Protein AF-A0A355U3N1-F1 (afdb_monomer_lite)

Secondary structure (DSSP, 8-state):
----EE-TTPPP--EETTEE--S-EEEEE-SS--EEE-TTS-EEEEEE-S--EEEBTTT--EEE--GGGHHHHHTTS-BBTT-TTSGGG--EEEETTEEEEEEEEE-TT--EEEEEEE--SHHHHHHHHSS---TTS--S-EEEEEEEEE-TTSBEEP-TT-EEEEEE--SEEEEE-S-EEEETTS-TTSGGGEEETTTTEEEEETT--BSS-TT-TTTTHHHHTT--EEEE-STT-EE-GGG--TTT-BHHHH-SSEEEEE----TT-TTEEE---SS-S-GGG-SGGGHHHHHHHH-EEEEEESS----S-EEEEEEEEEEETTEEEEEEEEEEEEPP---

Structure (mmCIF, N/CA/C/O backbone):
data_AF-A0A355U3N1-F1
#
_entry.id   AF-A0A355U3N1-F1
#
loop_
_atom_site.group_PDB
_atom_site.id
_atom_site.type_symbol
_atom_site.label_atom_id
_atom_site.label_alt_id
_atom_site.label_comp_id
_atom_site.label_asym_id
_atom_site.label_entity_id
_atom_site.label_seq_id
_atom_site.pdbx_PDB_ins_code
_atom_site.Cartn_x
_atom_site.Cartn_y
_atom_site.Cartn_z
_atom_site.occupancy
_atom_site.B_iso_or_equiv
_atom_site.auth_seq_id
_atom_site.auth_comp_id
_atom_site.auth_asym_id
_atom_site.auth_atom_id
_atom_site.pdbx_PDB_model_num
ATOM 1 N N . THR A 1 1 ? 21.024 2.599 4.691 1.00 40.66 1 THR A N 1
ATOM 2 C CA . THR A 1 1 ? 21.496 2.361 3.312 1.00 40.66 1 THR A CA 1
ATOM 3 C C . THR A 1 1 ? 20.660 3.233 2.404 1.00 40.66 1 THR A C 1
ATOM 5 O O . THR A 1 1 ? 19.465 3.297 2.680 1.00 40.66 1 THR A O 1
ATOM 8 N N . PRO A 1 2 ? 21.205 3.957 1.410 1.00 48.12 2 PRO A N 1
ATOM 9 C CA . PRO A 1 2 ? 20.353 4.544 0.387 1.00 48.12 2 PRO A CA 1
ATOM 10 C C . PRO A 1 2 ? 19.790 3.358 -0.391 1.00 48.12 2 PRO A C 1
ATOM 12 O O . PRO A 1 2 ? 20.445 2.787 -1.250 1.00 48.12 2 PRO A O 1
ATOM 15 N N . ILE A 1 3 ? 18.641 2.870 0.063 1.00 54.75 3 ILE A N 1
ATOM 16 C CA . ILE A 1 3 ? 17.887 1.829 -0.615 1.00 54.75 3 ILE A CA 1
ATOM 17 C C . ILE A 1 3 ? 17.556 2.415 -1.995 1.00 54.75 3 ILE A C 1
ATOM 19 O O . ILE A 1 3 ? 17.215 3.597 -2.081 1.00 54.75 3 ILE A O 1
ATOM 23 N N . ASN A 1 4 ? 17.674 1.616 -3.056 1.00 68.75 4 ASN A N 1
ATOM 24 C CA . ASN A 1 4 ? 17.177 1.953 -4.390 1.00 68.75 4 ASN A CA 1
ATOM 25 C C . ASN A 1 4 ? 15.652 2.118 -4.306 1.00 68.75 4 ASN A C 1
ATOM 27 O O . ASN A 1 4 ? 14.902 1.172 -4.528 1.00 68.75 4 ASN A O 1
ATOM 31 N N . GLN A 1 5 ? 15.193 3.280 -3.849 1.00 69.25 5 GLN A N 1
ATOM 32 C CA . GLN A 1 5 ? 13.794 3.552 -3.539 1.00 69.25 5 GLN A CA 1
ATOM 33 C C . GLN A 1 5 ? 13.148 4.312 -4.672 1.00 69.25 5 GLN A C 1
ATOM 35 O O . GLN A 1 5 ? 13.665 5.332 -5.137 1.00 69.25 5 GLN A O 1
ATOM 40 N N . VAL A 1 6 ? 11.963 3.850 -5.032 1.00 65.44 6 VAL A N 1
ATOM 41 C CA . VAL A 1 6 ? 11.119 4.505 -6.008 1.00 65.44 6 VAL A CA 1
ATOM 42 C C . VAL A 1 6 ? 9.992 5.205 -5.280 1.00 65.44 6 VAL A C 1
ATOM 44 O O . VAL A 1 6 ? 9.170 4.578 -4.615 1.00 65.44 6 VAL A O 1
ATOM 47 N N . TRP A 1 7 ? 9.984 6.519 -5.435 1.00 62.53 7 TRP A N 1
ATOM 48 C CA . TRP A 1 7 ? 8.881 7.404 -5.103 1.00 62.53 7 TRP A CA 1
ATOM 49 C C . TRP A 1 7 ? 8.548 8.209 -6.352 1.00 62.53 7 TRP A C 1
ATOM 51 O O . TRP A 1 7 ? 9.384 8.315 -7.253 1.00 62.53 7 TRP A O 1
ATOM 61 N N . ASP A 1 8 ? 7.351 8.778 -6.393 1.00 56.31 8 ASP A N 1
ATOM 62 C CA . ASP A 1 8 ? 6.955 9.655 -7.487 1.00 56.31 8 ASP A CA 1
ATOM 63 C C . ASP A 1 8 ? 7.985 10.789 -7.660 1.00 56.31 8 ASP A C 1
ATOM 65 O O . ASP A 1 8 ? 8.324 11.488 -6.700 1.00 56.31 8 ASP A O 1
ATOM 69 N N . GLY A 1 9 ? 8.558 10.903 -8.860 1.00 54.75 9 GLY A N 1
ATOM 70 C CA . GLY A 1 9 ? 9.605 11.880 -9.179 1.00 54.75 9 GLY A CA 1
ATOM 71 C C . GLY A 1 9 ? 11.034 11.544 -8.718 1.00 54.75 9 GLY A C 1
ATOM 72 O O . GLY A 1 9 ? 11.937 12.349 -8.953 1.00 54.75 9 GLY A O 1
ATOM 73 N N . ASN A 1 10 ? 11.290 10.383 -8.100 1.00 61.09 10 ASN A N 1
ATOM 74 C CA . ASN A 1 10 ? 12.660 9.974 -7.763 1.00 61.09 10 ASN A CA 1
ATOM 75 C C . ASN A 1 10 ? 13.429 9.470 -8.989 1.00 61.09 10 ASN A C 1
ATOM 77 O O . ASN A 1 10 ? 12.938 8.631 -9.743 1.00 61.09 10 ASN A O 1
ATOM 81 N N . LEU A 1 11 ? 14.681 9.919 -9.101 1.00 63.41 11 LEU A N 1
ATOM 82 C CA . LEU A 1 11 ? 15.647 9.461 -10.098 1.00 63.41 11 LEU A CA 1
ATOM 83 C C . LEU A 1 11 ? 16.269 8.119 -9.680 1.00 63.41 11 LEU A C 1
ATOM 85 O O . LEU A 1 11 ? 16.919 8.062 -8.629 1.00 63.41 11 LEU A O 1
ATOM 89 N N . PRO A 1 12 ? 16.159 7.051 -10.488 1.00 64.50 12 PRO A N 1
ATOM 90 C CA . PRO A 1 12 ? 16.972 5.860 -10.322 1.00 64.50 12 PRO A CA 1
ATOM 91 C C . PRO A 1 12 ? 18.461 6.208 -10.426 1.00 64.50 12 PRO A C 1
ATOM 93 O O . PRO A 1 12 ? 18.947 6.646 -11.467 1.00 64.50 12 PRO A O 1
ATOM 96 N N . VAL A 1 13 ? 19.209 6.014 -9.341 1.00 62.09 13 VAL A N 1
ATOM 97 C CA . VAL A 1 13 ? 20.668 6.165 -9.359 1.00 62.09 13 VAL A CA 1
ATOM 98 C C . VAL A 1 13 ? 21.282 4.813 -9.686 1.00 62.09 13 VAL A C 1
ATOM 100 O O . VAL A 1 13 ? 21.158 3.879 -8.899 1.00 62.09 13 VAL A O 1
ATOM 103 N N . PHE A 1 14 ? 21.939 4.716 -10.839 1.00 66.25 14 PHE A N 1
ATOM 104 C CA . PHE A 1 14 ? 22.696 3.534 -11.238 1.00 66.25 14 PHE A CA 1
ATOM 105 C C . PHE A 1 14 ? 24.190 3.786 -11.043 1.00 66.25 14 PHE A C 1
ATOM 107 O O . PHE A 1 14 ? 24.696 4.864 -11.362 1.00 66.25 14 PHE A O 1
ATOM 114 N N . ALA A 1 15 ? 24.896 2.774 -10.549 1.00 57.66 15 ALA A N 1
ATOM 115 C CA . ALA A 1 15 ? 26.342 2.681 -10.669 1.00 57.66 15 ALA A CA 1
ATOM 116 C C . ALA A 1 15 ? 26.647 1.665 -11.770 1.00 57.66 15 ALA A C 1
ATOM 118 O O . ALA A 1 15 ? 26.065 0.583 -11.786 1.00 57.66 15 ALA A O 1
ATOM 119 N N . VAL A 1 16 ? 27.546 2.010 -12.688 1.00 57.41 16 VAL A N 1
ATOM 120 C CA . VAL A 1 16 ? 28.103 1.051 -13.649 1.00 57.41 16 VAL A CA 1
ATOM 121 C C . VAL A 1 16 ? 29.592 0.969 -13.357 1.00 57.41 16 VAL A C 1
ATOM 123 O O . VAL A 1 16 ? 30.277 1.989 -13.415 1.00 57.41 16 VAL A O 1
ATOM 126 N N . ASN A 1 17 ? 30.093 -0.225 -13.029 1.00 57.34 17 ASN A N 1
ATOM 127 C CA . ASN A 1 17 ? 31.493 -0.442 -12.637 1.00 57.34 17 ASN A CA 1
ATOM 128 C C . ASN A 1 17 ? 31.972 0.532 -11.534 1.00 57.34 17 ASN A C 1
ATOM 130 O O . ASN A 1 17 ? 33.041 1.128 -11.662 1.00 57.34 17 ASN A O 1
ATOM 134 N N . ASP A 1 18 ? 31.151 0.758 -10.501 1.00 56.97 18 ASP A N 1
ATOM 135 C CA . ASP A 1 18 ? 31.417 1.686 -9.385 1.00 56.97 18 ASP A CA 1
ATOM 136 C C . ASP A 1 18 ? 31.637 3.164 -9.776 1.00 56.97 18 ASP A C 1
ATOM 138 O O . ASP A 1 18 ? 32.046 3.983 -8.948 1.00 56.97 18 ASP A O 1
ATOM 142 N N . ALA A 1 19 ? 31.321 3.542 -11.020 1.00 51.00 19 ALA A N 1
ATOM 143 C CA . ALA A 1 19 ? 31.365 4.916 -11.498 1.00 51.00 19 ALA A CA 1
ATOM 144 C C . ALA A 1 19 ? 29.944 5.472 -11.719 1.00 51.00 19 ALA A C 1
ATOM 146 O O . ALA A 1 19 ? 29.072 4.764 -12.242 1.00 51.00 19 ALA A O 1
ATOM 147 N N . PRO A 1 20 ? 29.694 6.752 -11.375 1.00 53.53 20 PRO A N 1
ATOM 148 C CA . PRO A 1 20 ? 28.495 7.449 -11.815 1.00 53.53 20 PRO A CA 1
ATOM 149 C C . PRO A 1 20 ? 28.457 7.448 -13.339 1.00 53.53 20 PRO A C 1
ATOM 151 O O . PRO A 1 20 ? 29.435 7.796 -14.007 1.00 53.53 20 PRO A O 1
ATOM 154 N N . VAL A 1 21 ? 27.324 7.047 -13.890 1.00 54.25 21 VAL A N 1
ATOM 155 C CA . VAL A 1 21 ? 27.168 6.899 -15.330 1.00 54.25 21 VAL A CA 1
ATOM 156 C C . VAL A 1 21 ? 27.101 8.296 -15.985 1.00 54.25 21 VAL A C 1
ATOM 158 O O . VAL A 1 21 ? 26.317 9.145 -15.564 1.00 54.25 21 VAL A O 1
ATOM 161 N N . THR A 1 22 ? 27.954 8.574 -16.985 1.00 47.41 22 THR A N 1
ATOM 162 C CA . THR A 1 22 ? 27.990 9.844 -17.749 1.00 47.41 22 THR A CA 1
ATOM 163 C C . THR A 1 22 ? 27.627 9.609 -19.227 1.00 47.41 22 THR A C 1
ATOM 165 O O . THR A 1 22 ? 28.379 8.988 -19.975 1.00 47.41 22 THR A O 1
ATOM 168 N N . GLY A 1 23 ? 26.445 10.069 -19.660 1.00 56.44 23 GLY A N 1
ATOM 169 C CA . GLY A 1 23 ? 25.868 9.777 -20.984 1.00 56.44 23 GLY A CA 1
ATOM 170 C C . GLY A 1 23 ? 24.337 9.918 -21.010 1.00 56.44 23 GLY A C 1
ATOM 171 O O . GLY A 1 23 ? 23.733 10.195 -19.979 1.00 56.44 23 GLY A O 1
ATOM 172 N N . LYS A 1 24 ? 23.703 9.745 -22.183 1.00 67.06 24 LYS A N 1
ATOM 173 C CA . LYS A 1 24 ? 22.235 9.627 -22.282 1.00 67.06 24 LYS A CA 1
ATOM 174 C C . LYS A 1 24 ? 21.827 8.197 -21.940 1.00 67.06 24 LYS A C 1
ATOM 176 O O . LYS A 1 24 ? 22.116 7.289 -22.719 1.00 67.06 24 LYS A O 1
ATOM 181 N N . TYR A 1 25 ? 21.174 8.013 -20.799 1.00 77.88 25 TYR A N 1
ATOM 182 C CA . TYR A 1 25 ? 20.694 6.711 -20.341 1.00 77.88 25 TYR A CA 1
ATOM 183 C C . TYR A 1 25 ? 19.231 6.506 -20.678 1.00 77.88 25 TYR A C 1
ATOM 185 O O . TYR A 1 25 ? 18.473 7.455 -20.868 1.00 77.88 25 TYR A O 1
ATOM 193 N N . TYR A 1 26 ? 18.850 5.241 -20.751 1.00 85.81 26 TYR A N 1
ATOM 194 C CA . TYR A 1 26 ? 17.473 4.838 -20.924 1.00 85.81 26 TYR A CA 1
ATOM 195 C C . TYR A 1 26 ? 17.128 3.759 -19.904 1.00 85.81 26 TYR A C 1
ATOM 197 O O . TYR A 1 26 ? 17.799 2.730 -19.836 1.00 85.81 26 TYR A O 1
ATOM 205 N N . TYR A 1 27 ? 16.075 3.988 -19.130 1.00 89.94 27 TYR A N 1
ATOM 206 C CA . TYR A 1 27 ? 15.579 3.045 -18.139 1.00 89.94 27 TYR A CA 1
ATOM 207 C C . TYR A 1 27 ? 14.388 2.262 -18.675 1.00 89.94 27 TYR A C 1
ATOM 209 O O . TYR A 1 27 ? 13.540 2.802 -19.387 1.00 89.94 27 TYR A O 1
ATOM 217 N N . TYR A 1 28 ? 14.322 0.984 -18.318 1.00 94.25 28 TYR A N 1
ATOM 218 C CA . TYR A 1 28 ? 13.228 0.090 -18.684 1.00 94.25 28 TYR A CA 1
ATOM 219 C C . TYR A 1 28 ? 12.945 -0.903 -17.561 1.00 94.25 28 TYR A C 1
ATOM 221 O O . TYR A 1 28 ? 13.837 -1.271 -16.797 1.00 94.25 28 TYR A O 1
ATOM 229 N N . PHE A 1 29 ? 11.711 -1.390 -17.475 1.00 96.50 29 PHE A N 1
ATOM 230 C CA . PHE A 1 29 ? 11.407 -2.530 -16.623 1.00 96.50 29 PHE A CA 1
ATOM 231 C C . PHE A 1 29 ? 11.969 -3.805 -17.263 1.00 96.50 29 PHE A C 1
ATOM 233 O O . PHE A 1 29 ? 11.652 -4.158 -18.405 1.00 96.50 29 PHE A O 1
ATOM 240 N N . ALA A 1 30 ? 12.837 -4.491 -16.523 1.00 97.19 30 ALA A N 1
ATOM 241 C CA . ALA A 1 30 ? 13.538 -5.683 -16.978 1.00 97.19 30 ALA A CA 1
ATOM 242 C C . ALA A 1 30 ? 12.555 -6.840 -17.299 1.00 97.19 30 ALA A C 1
ATOM 244 O O . ALA A 1 30 ? 11.437 -6.868 -16.774 1.00 97.19 30 ALA A O 1
ATOM 245 N N . PRO A 1 31 ? 12.922 -7.792 -18.173 1.00 97.19 31 PRO A N 1
ATOM 246 C CA . PRO A 1 31 ? 12.022 -8.845 -18.660 1.00 97.19 31 PRO A CA 1
ATOM 247 C C . PRO A 1 31 ? 11.503 -9.798 -17.572 1.00 97.19 31 PRO A C 1
ATOM 249 O O . PRO A 1 31 ? 10.394 -10.329 -17.696 1.00 97.19 31 PRO A O 1
ATOM 252 N N . GLU A 1 32 ? 12.274 -10.011 -16.505 1.00 97.56 32 GLU A N 1
ATOM 253 C CA . GLU A 1 32 ? 11.866 -10.823 -15.358 1.00 97.56 32 GLU A CA 1
ATOM 254 C C . GLU A 1 32 ? 11.562 -9.927 -14.156 1.00 97.56 32 GLU A C 1
ATOM 256 O O . GLU A 1 32 ? 12.381 -9.098 -13.751 1.00 97.56 32 GLU A O 1
ATOM 261 N N . GLN A 1 33 ? 10.379 -10.107 -13.573 1.00 97.12 33 GLN A N 1
ATOM 262 C CA . GLN A 1 33 ? 9.858 -9.325 -12.452 1.00 97.12 33 GLN A CA 1
ATOM 263 C C . GLN A 1 33 ? 9.443 -10.247 -11.302 1.00 97.12 33 GLN A C 1
ATOM 265 O O . GLN A 1 33 ? 9.362 -11.464 -11.471 1.00 97.12 33 GLN A O 1
ATOM 270 N N . THR A 1 34 ? 9.233 -9.670 -10.118 1.00 92.88 34 THR A N 1
ATOM 271 C CA . THR A 1 34 ? 8.891 -10.434 -8.910 1.00 92.88 34 THR A CA 1
ATOM 272 C C . THR A 1 34 ? 7.410 -10.812 -8.842 1.00 92.88 34 THR A C 1
ATOM 274 O O . THR A 1 34 ? 6.554 -10.231 -9.505 1.00 92.88 34 THR A O 1
ATOM 277 N N . GLU A 1 35 ? 7.099 -11.764 -7.972 1.00 95.75 35 GLU A N 1
ATOM 278 C CA . GLU A 1 35 ? 5.741 -12.045 -7.515 1.00 95.75 35 GLU A CA 1
ATOM 279 C C . GLU A 1 35 ? 5.554 -11.495 -6.101 1.00 95.75 35 GLU A C 1
ATOM 281 O O . GLU A 1 35 ? 6.484 -11.519 -5.289 1.00 95.75 35 GLU A O 1
ATOM 286 N N . LEU A 1 36 ? 4.344 -11.036 -5.793 1.00 95.31 36 LEU A N 1
ATOM 287 C CA . LEU A 1 36 ? 3.937 -10.677 -4.441 1.00 95.31 36 LEU A CA 1
ATOM 288 C C . LEU A 1 36 ? 3.088 -11.799 -3.872 1.00 95.31 36 LEU A C 1
ATOM 290 O O . LEU A 1 36 ? 2.096 -12.220 -4.475 1.00 95.31 36 LEU A O 1
ATOM 294 N N . LYS A 1 37 ? 3.499 -12.266 -2.697 1.00 94.56 37 LYS A N 1
ATOM 295 C CA . LYS A 1 37 ? 2.872 -13.378 -1.995 1.00 94.56 37 LYS A CA 1
ATOM 296 C C . LYS A 1 37 ? 2.308 -12.916 -0.663 1.00 94.56 37 LYS A C 1
ATOM 298 O O . LYS A 1 37 ? 2.902 -12.049 -0.016 1.00 94.56 37 LYS A O 1
ATOM 303 N N . ASP A 1 38 ? 1.181 -13.493 -0.271 1.00 91.00 38 ASP A N 1
ATOM 304 C CA . ASP A 1 38 ? 0.598 -13.277 1.051 1.00 91.00 38 ASP A CA 1
ATOM 305 C C . ASP A 1 38 ? 1.438 -13.938 2.164 1.00 91.00 38 ASP A C 1
ATOM 307 O O . ASP A 1 38 ? 2.537 -14.458 1.937 1.00 91.00 38 ASP A O 1
ATOM 311 N N . SER A 1 39 ? 0.945 -13.886 3.402 1.00 86.81 39 SER A N 1
ATOM 312 C CA . SER A 1 39 ? 1.604 -14.507 4.556 1.00 86.81 39 SER A CA 1
ATOM 313 C C . SER A 1 39 ? 1.677 -16.035 4.486 1.00 86.81 39 SER A C 1
ATOM 315 O O . SER A 1 39 ? 2.521 -16.617 5.162 1.00 86.81 39 SER A O 1
ATOM 317 N N . GLU A 1 40 ? 0.824 -16.676 3.686 1.00 90.25 40 GLU A N 1
ATOM 318 C CA . GLU A 1 40 ? 0.785 -18.131 3.492 1.00 90.25 40 GLU A CA 1
ATOM 319 C C . GLU A 1 40 ? 1.675 -18.580 2.320 1.00 90.25 40 GLU A C 1
ATOM 321 O O . GLU A 1 40 ? 1.937 -19.769 2.144 1.00 90.25 40 GLU A O 1
ATOM 326 N N . GLY A 1 41 ? 2.204 -17.627 1.545 1.00 91.62 41 GLY A N 1
ATOM 327 C CA . GLY A 1 41 ? 3.065 -17.876 0.393 1.00 91.62 41 GLY A CA 1
ATOM 328 C C . GLY A 1 41 ? 2.309 -18.012 -0.931 1.00 91.62 41 GLY A C 1
ATOM 329 O O . GLY A 1 41 ? 2.929 -18.347 -1.945 1.00 91.62 41 GLY A O 1
ATOM 330 N N . THR A 1 42 ? 1.007 -17.726 -0.953 1.00 95.69 42 THR A N 1
ATOM 331 C CA . THR A 1 42 ? 0.187 -17.741 -2.168 1.00 95.69 42 THR A CA 1
ATOM 332 C C . THR A 1 42 ? 0.466 -16.495 -2.999 1.00 95.69 42 THR A C 1
ATOM 334 O O . THR A 1 42 ? 0.517 -15.388 -2.467 1.00 95.69 42 THR A O 1
ATOM 337 N N . VAL A 1 43 ? 0.653 -16.657 -4.312 1.00 96.00 43 VAL A N 1
ATOM 338 C CA . VAL A 1 43 ? 0.836 -15.528 -5.238 1.00 96.00 43 VAL A CA 1
ATOM 339 C C . VAL A 1 43 ? -0.475 -14.763 -5.370 1.00 96.00 43 VAL A C 1
ATOM 341 O O . VAL A 1 43 ? -1.469 -15.312 -5.837 1.00 96.00 43 VAL A O 1
ATOM 344 N N . VAL A 1 44 ? -0.450 -13.486 -4.994 1.00 97.19 44 VAL A N 1
ATOM 345 C CA . VAL A 1 44 ? -1.585 -12.561 -5.136 1.00 97.19 44 VAL A CA 1
ATOM 346 C C . VAL A 1 44 ? -1.400 -11.679 -6.371 1.00 97.19 44 VAL A C 1
ATOM 348 O O . VAL A 1 44 ? -2.338 -11.457 -7.140 1.00 97.19 44 VAL A O 1
ATOM 351 N N . TYR A 1 45 ? -0.166 -11.225 -6.605 1.00 97.62 45 TYR A N 1
ATOM 352 C CA . TYR A 1 45 ? 0.179 -10.401 -7.759 1.00 97.62 45 TYR A CA 1
ATOM 353 C C . TYR A 1 45 ? 1.403 -10.944 -8.482 1.00 97.62 45 TYR A C 1
ATOM 355 O O . TYR A 1 45 ? 2.472 -11.100 -7.893 1.00 97.62 45 TYR A O 1
ATOM 363 N N . THR A 1 46 ? 1.272 -11.155 -9.785 1.00 97.56 46 THR A N 1
ATOM 364 C CA . THR A 1 46 ? 2.395 -11.426 -10.680 1.00 97.56 46 THR A CA 1
ATOM 365 C C . THR A 1 46 ? 2.784 -10.128 -11.370 1.00 97.56 46 THR A C 1
ATOM 367 O O . THR A 1 46 ? 2.013 -9.599 -12.180 1.00 97.56 46 THR A O 1
ATOM 370 N N . LEU A 1 47 ? 3.977 -9.607 -11.061 1.00 98.06 47 LEU A N 1
ATOM 371 C CA . LEU A 1 47 ? 4.500 -8.457 -11.785 1.00 98.06 47 LEU A CA 1
ATOM 372 C C . LEU A 1 47 ? 5.082 -8.907 -13.122 1.00 98.06 47 LEU A C 1
ATOM 374 O O . LEU A 1 47 ? 5.658 -9.989 -13.247 1.00 98.06 47 LEU A O 1
ATOM 378 N N . SER A 1 48 ? 4.901 -8.094 -14.154 1.00 98.19 48 SER A N 1
ATOM 379 C CA . SER A 1 48 ? 5.327 -8.436 -15.508 1.00 98.19 48 SER A CA 1
ATOM 380 C C . SER A 1 48 ? 5.539 -7.202 -16.374 1.00 98.19 48 SER A C 1
ATOM 382 O O . SER A 1 48 ? 5.237 -6.074 -15.988 1.00 98.19 48 SER A O 1
ATOM 384 N N . VAL A 1 49 ? 6.083 -7.444 -17.560 1.00 98.44 49 VAL A N 1
ATOM 385 C CA . VAL A 1 49 ? 6.310 -6.457 -18.613 1.00 98.44 49 VAL A CA 1
ATOM 386 C C . VAL A 1 49 ? 5.859 -7.037 -19.945 1.00 98.44 49 VAL A C 1
ATOM 388 O O . VAL A 1 49 ? 5.653 -8.247 -20.078 1.00 98.44 49 VAL A O 1
ATOM 391 N N . LYS A 1 50 ? 5.730 -6.175 -20.951 1.00 97.00 50 LYS A N 1
ATOM 392 C CA . LYS A 1 50 ? 5.239 -6.567 -22.272 1.00 97.00 50 LYS A CA 1
ATOM 393 C C . LYS A 1 50 ? 6.243 -7.394 -23.074 1.00 97.00 50 LYS A C 1
ATOM 395 O O . LYS A 1 50 ? 5.857 -8.387 -23.684 1.00 97.00 50 LYS A O 1
ATOM 400 N N . ASN A 1 51 ? 7.507 -6.975 -23.111 1.00 97.56 51 ASN A N 1
ATOM 401 C CA . ASN A 1 51 ? 8.531 -7.606 -23.940 1.00 97.56 51 ASN A CA 1
ATOM 402 C C . ASN A 1 51 ? 9.538 -8.374 -23.082 1.00 97.56 51 ASN A C 1
ATOM 404 O O . ASN A 1 51 ? 10.069 -7.841 -22.109 1.00 97.56 51 ASN A O 1
ATOM 408 N N . LYS A 1 52 ? 9.853 -9.603 -23.499 1.00 97.44 52 LYS A N 1
ATOM 409 C CA . LYS A 1 52 ? 10.894 -10.457 -22.895 1.00 97.44 52 LYS A CA 1
ATOM 410 C C . LYS A 1 52 ? 12.018 -10.806 -23.868 1.00 97.44 52 LYS A C 1
ATOM 412 O O . LYS A 1 52 ? 12.749 -11.772 -23.682 1.00 97.44 52 LYS A O 1
ATOM 417 N N . THR A 1 53 ? 12.121 -10.022 -24.933 1.00 97.81 53 THR A N 1
ATOM 418 C CA . THR A 1 53 ? 12.977 -10.313 -26.076 1.00 97.81 53 THR A CA 1
ATOM 419 C C . THR A 1 53 ? 13.831 -9.118 -26.460 1.00 97.81 53 THR A C 1
ATOM 421 O O . THR A 1 53 ? 13.444 -7.980 -26.209 1.00 97.81 53 THR A O 1
ATOM 424 N N . ILE A 1 54 ? 14.948 -9.359 -27.143 1.00 97.94 54 ILE A N 1
ATOM 425 C CA . ILE A 1 54 ? 15.751 -8.340 -27.828 1.00 97.94 54 ILE A CA 1
ATOM 426 C C . ILE A 1 54 ? 15.754 -8.650 -29.323 1.00 97.94 54 ILE A C 1
ATOM 428 O O . ILE A 1 54 ? 15.958 -9.793 -29.737 1.00 97.94 54 ILE A O 1
ATOM 432 N N . LYS A 1 55 ? 15.507 -7.627 -30.144 1.00 97.56 55 LYS A N 1
ATOM 433 C CA . LYS A 1 55 ? 15.616 -7.728 -31.599 1.00 97.56 55 LYS A CA 1
ATOM 434 C C . LYS A 1 55 ? 17.034 -7.370 -32.045 1.00 97.56 55 LYS A C 1
ATOM 436 O O . LYS A 1 55 ? 17.533 -6.307 -31.685 1.00 97.56 55 LYS A O 1
ATOM 441 N N . ASP A 1 56 ? 17.640 -8.207 -32.876 1.00 97.31 56 ASP A N 1
ATOM 442 C CA . ASP A 1 56 ? 18.867 -7.877 -33.596 1.00 97.31 56 ASP A CA 1
ATOM 443 C C . ASP A 1 56 ? 18.549 -6.957 -34.786 1.00 97.31 56 ASP A C 1
ATOM 445 O O . ASP A 1 56 ? 17.729 -7.269 -35.654 1.00 97.31 56 ASP A O 1
ATOM 449 N N . LYS A 1 57 ? 19.201 -5.797 -34.827 1.00 95.19 57 LYS A N 1
ATOM 450 C CA . LYS A 1 57 ? 19.042 -4.777 -35.861 1.00 95.19 57 LYS A CA 1
ATOM 451 C C . LYS A 1 57 ? 19.578 -5.225 -37.218 1.00 95.19 57 LYS A C 1
ATOM 453 O O . LYS A 1 57 ? 19.027 -4.805 -38.233 1.00 95.19 57 LYS A O 1
ATOM 458 N N . ALA A 1 58 ? 20.626 -6.051 -37.242 1.00 94.25 58 ALA A N 1
ATOM 459 C CA . ALA A 1 58 ? 21.261 -6.492 -38.481 1.00 94.25 58 ALA A CA 1
ATOM 460 C C . ALA A 1 58 ? 20.456 -7.592 -39.175 1.00 94.25 58 ALA A C 1
ATOM 462 O O . ALA A 1 58 ? 20.134 -7.478 -40.357 1.00 94.25 58 ALA A O 1
ATOM 463 N N . SER A 1 59 ? 20.126 -8.655 -38.438 1.00 95.62 59 SER A N 1
ATOM 464 C CA . SER A 1 59 ? 19.419 -9.819 -38.985 1.00 95.62 59 SER A CA 1
ATOM 465 C C . SER A 1 59 ? 17.894 -9.693 -38.933 1.00 95.62 59 SER A C 1
ATOM 467 O O . SER A 1 59 ? 17.189 -10.360 -39.689 1.00 95.62 59 SER A O 1
ATOM 469 N N . GLY A 1 60 ? 17.360 -8.858 -38.035 1.00 95.12 60 GLY A N 1
ATOM 470 C CA . GLY A 1 60 ? 15.932 -8.789 -37.728 1.00 95.12 60 GLY A CA 1
ATOM 471 C C . GLY A 1 60 ? 15.428 -9.910 -36.811 1.00 95.12 60 GLY A C 1
ATOM 472 O O . GLY A 1 60 ? 14.233 -9.918 -36.496 1.00 95.12 60 GLY A O 1
ATOM 473 N N . GLN A 1 61 ? 16.298 -10.833 -36.383 1.00 96.75 61 GLN A N 1
ATOM 474 C CA . GLN A 1 61 ? 15.952 -11.932 -35.483 1.00 96.75 61 GLN A CA 1
ATOM 475 C C . GLN A 1 61 ? 15.546 -11.411 -34.096 1.00 96.75 61 GLN A C 1
ATOM 477 O O . GLN A 1 61 ? 15.988 -10.353 -33.653 1.00 96.75 61 GLN A O 1
ATOM 482 N N . VAL A 1 62 ? 14.670 -12.149 -33.414 1.00 97.31 62 VAL A N 1
ATOM 483 C CA . VAL A 1 62 ? 14.206 -11.848 -32.056 1.00 97.31 62 VAL A CA 1
ATOM 484 C C . VAL A 1 62 ? 14.671 -12.964 -31.127 1.00 97.31 62 VAL A C 1
ATOM 486 O O . VAL A 1 62 ? 14.512 -14.139 -31.454 1.00 97.31 62 VAL A O 1
ATOM 489 N N . HIS A 1 63 ? 15.247 -12.586 -29.991 1.00 97.75 63 HIS A N 1
ATOM 490 C CA . HIS A 1 63 ? 15.853 -13.494 -29.024 1.00 97.75 63 HIS A CA 1
ATOM 491 C C . HIS A 1 63 ? 15.202 -13.300 -27.659 1.00 97.75 63 HIS A C 1
ATOM 493 O O . HIS A 1 63 ? 15.150 -12.168 -27.182 1.00 97.75 63 HIS A O 1
ATOM 499 N N . ASP A 1 64 ? 14.727 -14.377 -27.034 1.00 97.56 64 ASP A N 1
ATOM 500 C CA . ASP A 1 64 ? 14.319 -14.348 -25.626 1.00 97.56 64 ASP A CA 1
ATOM 501 C C . ASP A 1 64 ? 15.523 -14.044 -24.733 1.00 97.56 64 ASP A C 1
ATOM 503 O O . ASP A 1 64 ? 16.654 -14.434 -25.036 1.00 97.56 64 ASP A O 1
ATOM 507 N N . VAL A 1 65 ? 15.283 -13.342 -23.627 1.00 97.25 65 VAL A N 1
ATOM 508 C CA . VAL A 1 65 ? 16.348 -12.951 -22.706 1.00 97.25 65 VAL A CA 1
ATOM 509 C C . VAL A 1 65 ? 15.858 -12.949 -21.257 1.00 97.25 65 VAL A C 1
ATOM 511 O O . VAL A 1 65 ? 14.733 -12.550 -20.959 1.00 97.25 65 VAL A O 1
ATOM 514 N N . THR A 1 66 ? 16.722 -13.402 -20.353 1.00 97.00 66 THR A N 1
ATOM 515 C CA . THR A 1 66 ? 16.551 -13.296 -18.896 1.00 97.00 66 THR A CA 1
ATOM 516 C C . THR A 1 66 ? 17.301 -12.074 -18.382 1.00 97.00 66 THR A C 1
ATOM 518 O O . THR A 1 66 ? 18.186 -11.573 -19.073 1.00 97.00 66 THR A O 1
ATOM 521 N N . ASN A 1 67 ? 17.033 -11.613 -17.158 1.00 96.19 67 ASN A N 1
ATOM 522 C CA . ASN A 1 67 ? 17.738 -10.453 -16.597 1.00 96.19 67 ASN A CA 1
ATOM 523 C C . ASN A 1 67 ? 19.266 -10.662 -16.572 1.00 96.19 67 ASN A C 1
ATOM 525 O O . ASN A 1 67 ? 20.019 -9.744 -16.881 1.00 96.19 67 ASN A O 1
ATOM 529 N N . ALA A 1 68 ? 19.725 -11.881 -16.265 1.00 94.50 68 ALA A N 1
ATOM 530 C CA . ALA A 1 68 ? 21.150 -12.226 -16.243 1.00 94.50 68 ALA A CA 1
ATOM 531 C C . ALA A 1 68 ? 21.776 -12.369 -17.645 1.00 94.50 68 ALA A C 1
ATOM 533 O O . ALA A 1 68 ? 22.992 -12.273 -17.790 1.00 94.50 68 ALA A O 1
ATOM 534 N N . GLY A 1 69 ? 20.962 -12.620 -18.676 1.00 95.62 69 GLY A N 1
ATOM 535 C CA . GLY A 1 69 ? 21.424 -12.855 -20.046 1.00 95.62 69 GLY A CA 1
ATOM 536 C C . GLY A 1 69 ? 21.556 -11.598 -20.907 1.00 95.62 69 GLY A C 1
ATOM 537 O O . GLY A 1 69 ? 22.088 -11.693 -22.010 1.00 95.62 69 GLY A O 1
ATOM 538 N N . ILE A 1 70 ? 21.082 -10.437 -20.435 1.00 95.88 70 ILE A N 1
ATOM 539 C CA . ILE A 1 70 ? 20.990 -9.213 -21.252 1.00 95.88 70 ILE A CA 1
ATOM 540 C C . ILE A 1 70 ? 22.365 -8.797 -21.780 1.00 95.88 70 ILE A C 1
ATOM 542 O O . ILE A 1 70 ? 22.552 -8.721 -22.991 1.00 95.88 70 ILE A O 1
ATOM 546 N N . THR A 1 71 ? 23.344 -8.609 -20.895 1.00 93.75 71 THR A N 1
ATOM 547 C CA . THR A 1 71 ? 24.682 -8.116 -21.264 1.00 93.75 71 THR A CA 1
ATOM 548 C C . THR A 1 71 ? 25.411 -9.062 -22.220 1.00 93.75 71 THR A C 1
ATOM 550 O O . THR A 1 71 ? 26.050 -8.625 -23.177 1.00 93.75 71 THR A O 1
ATOM 553 N N . ASP A 1 72 ? 25.310 -10.374 -21.985 1.00 95.19 72 ASP A N 1
ATOM 554 C CA . ASP A 1 72 ? 25.917 -11.386 -22.854 1.00 95.19 72 ASP A CA 1
ATOM 555 C C . ASP A 1 72 ? 25.279 -11.372 -24.249 1.00 95.19 72 ASP A C 1
ATOM 557 O O . ASP A 1 72 ? 25.994 -11.400 -25.253 1.00 95.19 72 ASP A O 1
ATOM 561 N N . LEU A 1 73 ? 23.952 -11.257 -24.328 1.00 96.31 73 LEU A N 1
ATOM 562 C CA . LEU A 1 73 ? 23.246 -11.169 -25.600 1.00 96.31 73 LEU A CA 1
ATOM 563 C C . LEU A 1 73 ? 23.606 -9.882 -26.353 1.00 96.31 73 LEU A C 1
ATOM 565 O O . LEU A 1 73 ? 23.965 -9.956 -27.526 1.00 96.31 73 LEU A O 1
ATOM 569 N N . GLU A 1 74 ? 23.598 -8.728 -25.682 1.00 95.19 74 GLU A N 1
ATOM 570 C CA . GLU A 1 74 ? 24.004 -7.436 -26.258 1.00 95.19 74 GLU A CA 1
ATOM 571 C C . GLU A 1 74 ? 25.430 -7.472 -26.829 1.00 95.19 74 GLU A C 1
ATOM 573 O O . GLU A 1 74 ? 25.710 -6.805 -27.819 1.00 95.19 74 GLU A O 1
ATOM 578 N N . SER A 1 75 ? 26.336 -8.276 -26.259 1.00 94.38 75 SER A N 1
ATOM 579 C CA . SER A 1 75 ? 27.707 -8.417 -26.776 1.00 94.38 75 SER A CA 1
ATOM 580 C C . SER A 1 75 ? 27.809 -9.218 -28.083 1.00 94.38 75 SER A C 1
ATOM 582 O O . SER A 1 75 ? 28.829 -9.159 -28.772 1.00 94.38 75 SER A O 1
ATOM 584 N N . LYS A 1 76 ? 26.761 -9.977 -28.428 1.00 96.56 76 LYS A N 1
ATOM 585 C CA . LYS A 1 76 ? 26.728 -10.912 -29.565 1.00 96.56 76 LYS A CA 1
ATOM 586 C C . LYS A 1 76 ? 25.906 -10.406 -30.746 1.00 96.56 76 LYS A C 1
ATOM 588 O O . LYS A 1 76 ? 26.107 -10.895 -31.857 1.00 96.56 76 LYS A O 1
ATOM 593 N N . ILE A 1 77 ? 24.980 -9.474 -30.521 1.00 96.19 77 ILE A N 1
ATOM 594 C CA . ILE A 1 77 ? 24.040 -8.982 -31.539 1.00 96.19 77 ILE A CA 1
ATOM 595 C C . ILE A 1 77 ? 24.006 -7.454 -31.590 1.00 96.19 77 ILE A C 1
ATOM 597 O O . ILE A 1 77 ? 24.394 -6.780 -30.642 1.00 96.19 77 ILE A O 1
ATOM 601 N N . MET A 1 78 ? 23.460 -6.885 -32.669 1.00 95.31 78 MET A N 1
ATOM 602 C CA . MET A 1 78 ? 23.176 -5.449 -32.721 1.00 95.31 78 MET A CA 1
ATOM 603 C C . MET A 1 78 ? 21.826 -5.168 -32.049 1.00 95.31 78 MET A C 1
ATOM 605 O O . MET A 1 78 ? 20.823 -4.976 -32.730 1.00 95.31 78 MET A O 1
ATOM 609 N N . ALA A 1 79 ? 21.781 -5.180 -30.716 1.00 96.25 79 ALA A N 1
ATOM 610 C CA . ALA A 1 79 ? 20.552 -5.013 -29.937 1.00 96.25 79 ALA A CA 1
ATOM 611 C C . ALA A 1 79 ? 19.822 -3.690 -30.259 1.00 96.25 79 ALA A C 1
ATOM 613 O O . ALA A 1 79 ? 20.290 -2.601 -29.929 1.00 96.25 79 ALA A O 1
ATOM 614 N N . ASP A 1 80 ? 18.666 -3.782 -30.924 1.00 95.00 80 ASP A N 1
ATOM 615 C CA . ASP A 1 80 ? 17.908 -2.636 -31.435 1.00 95.00 80 ASP A CA 1
ATOM 616 C C . ASP A 1 80 ? 17.125 -1.938 -30.312 1.00 95.00 80 ASP A C 1
ATOM 618 O O . ASP A 1 80 ? 16.049 -2.404 -29.909 1.00 95.00 80 ASP A O 1
ATOM 622 N N . MET A 1 81 ? 17.641 -0.797 -29.838 1.00 91.44 81 MET A N 1
ATOM 623 C CA . MET A 1 81 ? 16.995 0.016 -28.800 1.00 91.44 81 MET A CA 1
ATOM 624 C C . MET A 1 81 ? 15.727 0.725 -29.283 1.00 91.44 81 MET A C 1
ATOM 626 O O . MET A 1 81 ? 14.860 1.045 -28.477 1.00 91.44 81 MET A O 1
ATOM 630 N N . GLY A 1 82 ? 15.576 0.943 -30.593 1.00 89.00 82 GLY A N 1
ATOM 631 C CA . GLY A 1 82 ? 14.392 1.595 -31.167 1.00 89.00 82 GLY A CA 1
ATOM 632 C C . GLY A 1 82 ? 13.213 0.648 -31.410 1.00 89.00 82 GLY A C 1
ATOM 633 O O . GLY A 1 82 ? 12.126 1.080 -31.803 1.00 89.00 82 GLY A O 1
ATOM 634 N N . SER A 1 83 ? 13.407 -0.657 -31.219 1.00 91.56 83 SER A N 1
ATOM 635 C CA . SER A 1 83 ? 12.388 -1.663 -31.501 1.00 91.56 83 SER A CA 1
ATOM 636 C C . SER A 1 83 ? 11.353 -1.752 -30.379 1.00 91.56 83 SER A C 1
ATOM 638 O O . SER A 1 83 ? 11.664 -2.109 -29.247 1.00 91.56 83 SER A O 1
ATOM 640 N N . LYS A 1 84 ? 10.071 -1.588 -30.731 1.00 91.69 84 LYS A N 1
ATOM 641 C CA . LYS A 1 84 ? 8.928 -1.810 -29.818 1.00 91.69 84 LYS A CA 1
ATOM 642 C C . LYS A 1 84 ? 8.766 -3.261 -29.338 1.00 91.69 84 LYS A C 1
ATOM 644 O O . LYS A 1 84 ? 7.917 -3.523 -28.492 1.00 91.69 84 LYS A O 1
ATOM 649 N N . ARG A 1 85 ? 9.522 -4.195 -29.929 1.00 90.62 85 ARG A N 1
ATOM 650 C CA . ARG A 1 85 ? 9.575 -5.618 -29.549 1.00 90.62 85 ARG A CA 1
ATOM 651 C C . ARG A 1 85 ? 10.755 -5.936 -28.624 1.00 90.62 85 ARG A C 1
ATOM 653 O O . ARG A 1 85 ? 10.893 -7.079 -28.202 1.00 90.62 85 ARG A O 1
ATOM 660 N N . SER A 1 86 ? 11.634 -4.966 -28.372 1.00 96.38 86 SER A N 1
ATOM 661 C CA . SER A 1 86 ? 12.774 -5.137 -27.474 1.00 96.38 86 SER A CA 1
ATOM 662 C C . SER A 1 86 ? 12.390 -4.783 -26.033 1.00 96.38 86 SER A C 1
ATOM 664 O O . SER A 1 86 ? 11.480 -3.982 -25.813 1.00 96.38 86 SER A O 1
ATOM 666 N N . ILE A 1 87 ? 13.118 -5.321 -25.052 1.00 97.31 87 ILE A N 1
ATOM 667 C CA . ILE A 1 87 ? 12.953 -4.986 -23.625 1.00 97.31 87 ILE A CA 1
ATOM 668 C C . ILE A 1 87 ? 13.062 -3.481 -23.338 1.00 97.31 87 ILE A C 1
ATOM 670 O O . ILE A 1 87 ? 12.404 -2.982 -22.434 1.00 97.31 87 ILE A O 1
ATOM 674 N N . TYR A 1 88 ? 13.812 -2.733 -24.153 1.00 95.19 88 TYR A N 1
ATOM 675 C CA . TYR A 1 88 ? 13.947 -1.278 -24.028 1.00 95.19 88 TYR A CA 1
ATOM 676 C C . TYR A 1 88 ? 12.621 -0.533 -24.259 1.00 95.19 88 TYR A C 1
ATOM 678 O O . TYR A 1 88 ? 12.487 0.623 -23.896 1.00 95.19 88 TYR A O 1
ATOM 686 N N . ALA A 1 89 ? 11.600 -1.172 -24.831 1.00 95.12 89 ALA A N 1
ATOM 687 C CA . ALA A 1 89 ? 10.270 -0.578 -24.941 1.00 95.12 89 ALA A CA 1
ATOM 688 C C . ALA A 1 89 ? 9.385 -0.820 -23.702 1.00 95.12 89 ALA A C 1
ATOM 690 O O . ALA A 1 89 ? 8.222 -0.430 -23.720 1.00 95.12 89 ALA A O 1
ATOM 691 N N . ASN A 1 90 ? 9.888 -1.490 -22.658 1.00 97.00 90 ASN A N 1
ATOM 692 C CA . ASN A 1 90 ? 9.146 -1.736 -21.422 1.00 97.00 90 ASN A CA 1
ATOM 693 C C . ASN A 1 90 ? 9.190 -0.504 -20.512 1.00 97.00 90 ASN A C 1
ATOM 695 O O . ASN A 1 90 ? 9.973 -0.445 -19.563 1.00 97.00 90 ASN A O 1
ATOM 699 N N . ASP A 1 91 ? 8.349 0.479 -20.804 1.00 95.00 91 ASP A N 1
ATOM 700 C CA . ASP A 1 91 ? 8.147 1.649 -19.954 1.00 95.00 91 ASP A CA 1
ATOM 701 C C . ASP A 1 91 ? 7.069 1.430 -18.886 1.00 95.00 91 ASP A C 1
ATOM 703 O O . ASP A 1 91 ? 7.026 2.197 -17.938 1.00 95.00 91 ASP A O 1
ATOM 707 N N . GLU A 1 92 ? 6.248 0.381 -18.975 1.00 96.94 92 GLU A N 1
ATOM 708 C CA . GLU A 1 92 ? 5.192 0.068 -18.001 1.00 96.94 92 GLU A CA 1
ATOM 709 C C . GLU A 1 92 ? 5.475 -1.214 -17.202 1.00 96.94 92 GLU A C 1
ATOM 711 O O . GLU A 1 92 ? 5.885 -2.242 -17.752 1.00 96.94 92 GLU A O 1
ATOM 716 N N . LEU A 1 93 ? 5.193 -1.156 -15.898 1.00 97.56 93 LEU A N 1
ATOM 717 C CA . LEU A 1 93 ? 5.143 -2.306 -15.000 1.00 97.56 93 LEU A CA 1
ATOM 718 C C . LEU A 1 93 ? 3.691 -2.740 -14.841 1.00 97.56 93 LEU A C 1
ATOM 720 O O . LEU A 1 93 ? 2.823 -1.929 -14.514 1.00 97.56 93 LEU A O 1
ATOM 724 N N . LEU A 1 94 ? 3.436 -4.027 -15.039 1.00 98.31 94 LEU A N 1
ATOM 725 C CA . LEU A 1 94 ? 2.105 -4.615 -14.988 1.00 98.31 94 LEU A CA 1
ATOM 726 C C . LEU A 1 94 ? 1.966 -5.462 -13.722 1.00 98.31 94 LEU A C 1
ATOM 728 O O . LEU A 1 94 ? 2.853 -6.260 -13.441 1.00 98.31 94 LEU A O 1
ATOM 732 N N . ALA A 1 95 ? 0.840 -5.377 -13.020 1.00 98.12 95 ALA A N 1
ATOM 733 C CA . ALA A 1 95 ? 0.406 -6.367 -12.037 1.00 98.12 95 ALA A CA 1
ATOM 734 C C . ALA A 1 95 ? -0.779 -7.143 -12.610 1.00 98.12 95 ALA A C 1
ATOM 736 O O . ALA A 1 95 ? -1.770 -6.545 -13.027 1.00 98.12 95 ALA A O 1
ATOM 737 N N . ASN A 1 96 ? -0.672 -8.472 -12.676 1.00 97.31 96 ASN A N 1
ATOM 738 C CA . ASN A 1 96 ? -1.710 -9.340 -13.247 1.00 97.31 96 ASN A CA 1
ATOM 739 C C . ASN A 1 96 ? -2.169 -8.886 -14.655 1.00 97.31 96 ASN A C 1
ATOM 741 O O . ASN A 1 96 ? -3.337 -9.000 -15.017 1.00 97.31 96 ASN A O 1
ATOM 745 N N . GLY A 1 97 ? -1.239 -8.345 -15.453 1.00 97.19 97 GLY A N 1
ATOM 746 C CA . GLY A 1 97 ? -1.490 -7.856 -16.813 1.00 97.19 97 GLY A CA 1
ATOM 747 C C . GLY A 1 97 ? -2.034 -6.425 -16.925 1.00 97.19 97 GLY A C 1
ATOM 748 O O . GLY A 1 97 ? -2.238 -5.956 -18.042 1.00 97.19 97 GLY A O 1
ATOM 749 N N . VAL A 1 98 ? -2.234 -5.713 -15.814 1.00 98.06 98 VAL A N 1
ATOM 750 C CA . VAL A 1 98 ? -2.722 -4.324 -15.790 1.00 98.06 98 VAL A CA 1
ATOM 751 C C . VAL A 1 98 ? -1.607 -3.393 -15.327 1.00 98.06 98 VAL A C 1
ATOM 753 O O . VAL A 1 98 ? -0.928 -3.683 -14.346 1.00 98.06 98 VAL A O 1
ATOM 756 N N . ALA A 1 99 ? -1.403 -2.276 -16.020 1.00 97.69 99 ALA A N 1
ATOM 757 C CA . ALA A 1 99 ? -0.340 -1.332 -15.694 1.00 97.69 99 ALA A CA 1
ATOM 758 C C . ALA A 1 99 ? -0.551 -0.660 -14.326 1.00 97.69 99 ALA A C 1
ATOM 760 O O . ALA A 1 99 ? -1.656 -0.223 -14.001 1.00 97.69 99 ALA A O 1
ATOM 761 N N . ILE A 1 100 ? 0.524 -0.583 -13.536 1.00 96.19 100 ILE A N 1
ATOM 762 C CA . ILE A 1 100 ? 0.541 -0.003 -12.182 1.00 96.19 100 ILE A CA 1
ATOM 763 C C . ILE A 1 100 ? 1.596 1.089 -11.998 1.00 96.19 100 ILE A C 1
ATOM 765 O O . ILE A 1 100 ? 1.478 1.900 -11.085 1.00 96.19 100 ILE A O 1
ATOM 769 N N . ALA A 1 101 ? 2.622 1.125 -12.846 1.00 94.06 101 ALA A N 1
ATOM 770 C CA . ALA A 1 101 ? 3.659 2.145 -12.811 1.00 94.06 101 ALA A CA 1
ATOM 771 C C . ALA A 1 101 ? 4.272 2.332 -14.197 1.00 94.06 101 ALA A C 1
ATOM 773 O O . ALA A 1 101 ? 4.223 1.424 -15.031 1.00 94.06 101 ALA A O 1
ATOM 774 N N . LYS A 1 102 ? 4.890 3.492 -14.411 1.00 93.62 102 LYS A N 1
ATOM 775 C CA . LYS A 1 102 ? 5.553 3.854 -15.656 1.00 93.62 102 LYS A CA 1
ATOM 776 C C . LYS A 1 102 ? 6.909 4.506 -15.407 1.00 93.62 102 LYS A C 1
ATOM 778 O O . LYS A 1 102 ? 7.044 5.323 -14.508 1.00 93.62 102 LYS A O 1
ATOM 783 N N . ILE A 1 103 ? 7.896 4.182 -16.232 1.00 91.69 103 ILE A N 1
ATOM 784 C CA . ILE A 1 103 ? 9.157 4.913 -16.336 1.00 91.69 103 ILE A CA 1
ATOM 785 C C . ILE A 1 103 ? 8.981 6.080 -17.309 1.00 91.69 103 ILE A C 1
ATOM 787 O O . ILE A 1 103 ? 8.568 5.902 -18.457 1.00 91.69 103 ILE A O 1
ATOM 791 N N . VAL A 1 104 ? 9.370 7.271 -16.869 1.00 89.19 104 VAL A N 1
ATOM 792 C CA . VAL A 1 104 ? 9.422 8.481 -17.686 1.00 89.19 104 VAL A CA 1
ATOM 793 C C . VAL A 1 104 ? 10.884 8.851 -17.890 1.00 89.19 104 VAL A C 1
ATOM 795 O O . VAL A 1 104 ? 11.537 9.422 -17.024 1.00 89.19 104 VAL A O 1
ATOM 798 N N . ASN A 1 105 ? 11.427 8.492 -19.053 1.00 85.88 105 ASN A N 1
ATOM 799 C CA . ASN A 1 105 ? 12.813 8.819 -19.389 1.00 85.88 105 ASN A CA 1
ATOM 800 C C . ASN A 1 105 ? 12.991 10.302 -19.747 1.00 85.88 105 ASN A C 1
ATOM 802 O O . ASN A 1 105 ? 13.993 10.903 -19.362 1.00 85.88 105 ASN A O 1
ATOM 806 N N . TYR A 1 106 ? 12.004 10.886 -20.430 1.00 85.25 106 TYR A N 1
ATOM 807 C CA . TYR A 1 106 ? 12.033 12.260 -20.928 1.00 85.25 106 TYR A CA 1
ATOM 808 C C . TYR A 1 106 ? 10.737 12.993 -20.572 1.00 85.25 106 TYR A C 1
ATOM 810 O O . TYR A 1 106 ? 9.670 12.376 -20.609 1.00 85.25 106 TYR A O 1
ATOM 818 N N . ASP A 1 107 ? 10.820 14.290 -20.271 1.00 84.19 107 ASP A N 1
ATOM 819 C CA . ASP A 1 107 ? 9.636 15.149 -20.161 1.00 84.19 107 ASP A CA 1
ATOM 820 C C . ASP A 1 107 ? 9.041 15.498 -21.539 1.00 84.19 107 ASP A C 1
ATOM 822 O O . ASP A 1 107 ? 9.512 15.043 -22.589 1.00 84.19 107 ASP A O 1
ATOM 826 N N . ALA A 1 108 ? 7.967 16.293 -21.541 1.00 85.00 108 ALA A N 1
ATOM 827 C CA . ALA A 1 108 ? 7.270 16.704 -22.759 1.00 85.00 108 ALA A CA 1
ATOM 828 C C . ALA A 1 108 ? 8.162 17.536 -23.702 1.00 85.00 108 ALA A C 1
ATOM 830 O O . ALA A 1 108 ? 7.957 17.532 -24.917 1.00 85.00 108 ALA A O 1
ATOM 831 N N . GLU A 1 109 ? 9.170 18.213 -23.154 1.00 88.12 109 GLU A N 1
ATOM 832 C CA . GLU A 1 109 ? 10.166 19.009 -23.863 1.00 88.12 109 GLU A CA 1
ATOM 833 C C . GLU A 1 109 ? 11.384 18.179 -24.315 1.00 88.12 109 GLU A C 1
ATOM 835 O O . GLU A 1 109 ? 12.277 18.700 -24.991 1.00 88.12 109 GLU A O 1
ATOM 840 N N . GLY A 1 110 ? 11.419 16.881 -23.993 1.00 81.31 110 GLY A N 1
ATOM 841 C CA . GLY A 1 110 ? 12.485 15.956 -24.371 1.00 81.31 110 GLY A CA 1
ATOM 842 C C . GLY A 1 110 ? 13.735 16.047 -23.494 1.00 81.31 110 GLY A C 1
ATOM 843 O O . GLY A 1 110 ? 14.803 15.576 -23.900 1.00 81.31 110 GLY A O 1
ATOM 844 N N . LYS A 1 111 ? 13.637 16.665 -22.315 1.00 82.06 111 LYS A N 1
ATOM 845 C CA . LYS A 1 111 ? 14.710 16.716 -21.323 1.00 82.06 111 LYS A CA 1
ATOM 846 C C . LYS A 1 111 ? 14.730 15.424 -20.515 1.00 82.06 111 LYS A C 1
ATOM 848 O O . LYS A 1 111 ? 13.692 14.902 -20.124 1.00 82.06 111 LYS A O 1
ATOM 853 N N . ASP A 1 112 ? 15.937 14.947 -20.239 1.00 79.00 112 ASP A N 1
ATOM 854 C CA . ASP A 1 112 ? 16.192 13.801 -19.371 1.00 79.00 112 ASP A CA 1
ATOM 855 C C . ASP A 1 112 ? 15.621 14.062 -17.960 1.00 79.00 112 ASP A C 1
ATOM 857 O O . ASP A 1 112 ? 16.077 14.973 -17.258 1.00 79.00 112 ASP A O 1
ATOM 861 N N . VAL A 1 113 ? 14.611 13.282 -17.559 1.00 79.44 113 VAL A N 1
ATOM 862 C CA . VAL A 1 113 ? 13.973 13.368 -16.226 1.00 79.44 113 VAL A CA 1
ATOM 863 C C . VAL A 1 113 ? 13.991 12.064 -15.459 1.00 79.44 113 VAL A C 1
ATOM 865 O O . VAL A 1 113 ? 13.908 12.126 -14.244 1.00 79.44 113 VAL A O 1
ATOM 868 N N . HIS A 1 114 ? 14.105 10.921 -16.141 1.00 79.06 114 HIS A N 1
ATOM 869 C CA . HIS A 1 114 ? 14.328 9.601 -15.550 1.00 79.06 114 HIS A CA 1
ATOM 870 C C . HIS A 1 114 ? 13.572 9.335 -14.240 1.00 79.06 114 HIS A C 1
ATOM 872 O O . HIS A 1 114 ? 14.179 8.974 -13.239 1.00 79.06 114 HIS A O 1
ATOM 878 N N . SER A 1 115 ? 12.260 9.528 -14.221 1.00 83.12 115 SER A N 1
ATOM 879 C CA . SER A 1 115 ? 11.431 9.270 -13.046 1.00 83.12 115 SER A CA 1
ATOM 880 C C . SER A 1 115 ? 10.635 7.981 -13.211 1.00 83.12 115 SER A C 1
ATOM 882 O O . SER A 1 115 ? 10.536 7.405 -14.299 1.00 83.12 115 SER A O 1
ATOM 884 N N . ILE A 1 116 ? 10.057 7.515 -12.109 1.00 87.06 116 ILE A N 1
ATOM 885 C CA . ILE A 1 116 ? 9.022 6.488 -12.136 1.00 87.06 116 ILE A CA 1
ATOM 886 C C . ILE A 1 116 ? 7.766 7.092 -11.531 1.00 87.06 116 ILE A C 1
ATOM 888 O O . ILE A 1 116 ? 7.798 7.632 -10.427 1.00 87.06 116 ILE A O 1
ATOM 892 N N . GLU A 1 117 ? 6.670 6.964 -12.259 1.00 87.75 117 GLU A N 1
ATOM 893 C CA . GLU A 1 117 ? 5.345 7.407 -11.859 1.00 87.75 117 GLU A CA 1
ATOM 894 C C . GLU A 1 117 ? 4.515 6.182 -11.495 1.00 87.75 117 GLU A C 1
ATOM 896 O O . GLU A 1 117 ? 4.396 5.231 -12.273 1.00 87.75 117 GLU A O 1
ATOM 901 N N . PHE A 1 118 ? 3.934 6.190 -10.301 1.00 88.38 118 PHE A N 1
ATOM 902 C CA . PHE A 1 118 ? 3.025 5.139 -9.866 1.00 88.38 118 PHE A CA 1
ATOM 903 C C . PHE A 1 118 ? 1.586 5.554 -10.177 1.00 88.38 118 PHE A C 1
ATOM 905 O O . PHE A 1 118 ? 1.189 6.690 -9.920 1.00 88.38 118 PHE A O 1
ATOM 912 N N . TYR A 1 119 ? 0.793 4.662 -10.761 1.00 92.69 119 TYR A N 1
ATOM 913 C CA . TYR A 1 119 ? -0.532 5.032 -11.244 1.00 92.69 119 TYR A CA 1
ATOM 914 C C . TYR A 1 119 ? -1.535 5.241 -10.114 1.00 92.69 119 TYR A C 1
ATOM 916 O O . TYR A 1 119 ? -1.595 4.485 -9.147 1.00 92.69 119 TYR A O 1
ATOM 924 N N . ASN A 1 120 ? -2.405 6.235 -10.295 1.00 92.25 120 ASN A N 1
ATOM 925 C CA . ASN A 1 120 ? -3.540 6.484 -9.414 1.00 92.25 120 ASN A CA 1
ATOM 926 C C . ASN A 1 120 ? -4.767 5.675 -9.871 1.00 92.25 120 ASN A C 1
ATOM 928 O O . ASN A 1 120 ? -5.760 6.223 -10.350 1.00 92.25 120 ASN A O 1
ATOM 932 N N . THR A 1 121 ? -4.663 4.345 -9.796 1.00 95.00 121 THR A N 1
ATOM 933 C CA . THR A 1 121 ? -5.768 3.412 -10.081 1.00 95.00 121 THR A CA 1
ATOM 934 C C . THR A 1 121 ? -6.024 2.514 -8.871 1.00 95.00 121 THR A C 1
ATOM 936 O O . THR A 1 121 ? -5.082 2.262 -8.117 1.00 95.00 121 THR A O 1
ATOM 939 N N . PRO A 1 122 ? -7.250 1.980 -8.679 1.00 95.00 122 PRO A N 1
ATOM 940 C CA . PRO A 1 122 ? -7.551 1.116 -7.536 1.00 95.00 122 PRO A CA 1
ATOM 941 C C . PRO A 1 122 ? -6.562 -0.045 -7.370 1.00 95.00 122 PRO A C 1
ATOM 943 O O . PRO A 1 122 ? -6.020 -0.221 -6.286 1.00 95.00 122 PRO A O 1
ATOM 946 N N . LEU A 1 123 ? -6.251 -0.763 -8.457 1.00 95.81 123 LEU A N 1
ATOM 947 C CA . LEU A 1 123 ? -5.309 -1.885 -8.432 1.00 95.81 123 LEU A CA 1
ATOM 948 C C . LEU A 1 123 ? -3.884 -1.443 -8.084 1.00 95.81 123 LEU A C 1
ATOM 950 O O . LEU A 1 123 ? -3.219 -2.096 -7.289 1.00 95.81 123 LEU A O 1
ATOM 954 N N . ALA A 1 124 ? -3.397 -0.352 -8.680 1.00 95.25 124 ALA A N 1
ATOM 955 C CA . ALA A 1 124 ? -2.054 0.132 -8.387 1.00 95.25 124 ALA A CA 1
ATOM 956 C C . ALA A 1 124 ? -1.932 0.478 -6.897 1.00 95.25 124 ALA A C 1
ATOM 958 O O . ALA A 1 124 ? -1.032 -0.015 -6.217 1.00 95.25 124 ALA A O 1
ATOM 959 N N . LEU A 1 125 ? -2.873 1.265 -6.366 1.00 94.38 125 LEU A N 1
ATOM 960 C CA . LEU A 1 125 ? -2.883 1.636 -4.952 1.00 94.38 125 LEU A CA 1
ATOM 961 C C . LEU A 1 125 ? -3.024 0.409 -4.039 1.00 94.38 125 LEU A C 1
ATOM 963 O O . LEU A 1 125 ? -2.364 0.342 -3.005 1.00 94.38 125 LEU A O 1
ATOM 967 N N . GLU A 1 126 ? -3.822 -0.588 -4.417 1.00 94.56 126 GLU A N 1
ATOM 968 C CA . GLU A 1 126 ? -3.922 -1.854 -3.686 1.00 94.56 126 GLU A CA 1
ATOM 969 C C . GLU A 1 126 ? -2.575 -2.593 -3.636 1.00 94.56 126 GLU A C 1
ATOM 971 O O . GLU A 1 126 ? -2.114 -2.966 -2.556 1.00 94.56 126 GLU A O 1
ATOM 976 N N . VAL A 1 127 ? -1.889 -2.719 -4.778 1.00 95.31 127 VAL A N 1
ATOM 977 C CA . VAL A 1 127 ? -0.557 -3.338 -4.870 1.00 95.31 127 VAL A CA 1
ATOM 978 C C . VAL A 1 127 ? 0.467 -2.587 -4.016 1.00 95.31 127 VAL A C 1
ATOM 980 O O . VAL A 1 127 ? 1.231 -3.220 -3.288 1.00 95.31 127 VAL A O 1
ATOM 983 N N . LEU A 1 128 ? 0.463 -1.250 -4.040 1.00 93.88 128 LEU A N 1
ATOM 984 C CA . LEU A 1 128 ? 1.351 -0.421 -3.213 1.00 93.88 128 LEU A CA 1
ATOM 985 C C . LEU A 1 128 ? 1.133 -0.645 -1.712 1.00 93.88 128 LEU A C 1
ATOM 987 O O . LEU A 1 128 ? 2.085 -0.603 -0.932 1.00 93.88 128 LEU A O 1
ATOM 991 N N . ASN A 1 129 ? -0.114 -0.881 -1.299 1.00 94.00 129 ASN A N 1
ATOM 992 C CA . ASN A 1 129 ? -0.471 -1.095 0.103 1.00 94.00 129 ASN A CA 1
ATOM 993 C C . ASN A 1 129 ? -0.365 -2.550 0.566 1.00 94.00 129 ASN A C 1
ATOM 995 O O . ASN A 1 129 ? -0.483 -2.796 1.772 1.00 94.00 129 ASN A O 1
ATOM 999 N N . PHE A 1 130 ? -0.110 -3.485 -0.356 1.00 93.38 130 PHE A N 1
ATOM 1000 C CA . PHE A 1 130 ? -0.134 -4.925 -0.106 1.00 93.38 130 PHE A CA 1
ATOM 1001 C C . PHE A 1 130 ? 0.788 -5.350 1.043 1.00 93.38 130 PHE A C 1
ATOM 1003 O O . PHE A 1 130 ? 0.431 -6.205 1.851 1.00 93.38 130 PHE A O 1
ATOM 1010 N N . THR A 1 131 ? 1.963 -4.725 1.160 1.00 90.69 131 THR A N 1
ATOM 1011 C CA . THR A 1 131 ? 2.918 -5.011 2.238 1.00 90.69 131 THR A CA 1
ATOM 1012 C C . THR A 1 131 ? 3.315 -3.754 2.987 1.0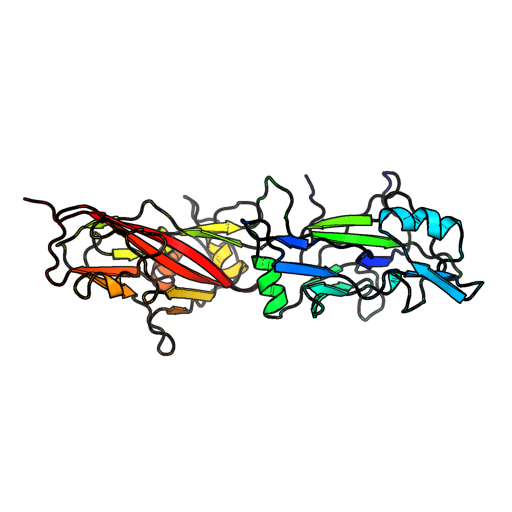0 90.69 131 THR A C 1
ATOM 1014 O O . THR A 1 131 ? 3.524 -2.699 2.391 1.00 90.69 131 THR A O 1
ATOM 1017 N N . ALA A 1 132 ? 3.465 -3.881 4.305 1.00 91.50 132 ALA A N 1
ATOM 1018 C CA . ALA A 1 132 ? 3.980 -2.811 5.144 1.00 91.50 132 ALA A CA 1
ATOM 1019 C C . ALA A 1 132 ? 5.416 -2.436 4.784 1.00 91.50 132 ALA A C 1
ATOM 1021 O O . ALA A 1 132 ? 6.247 -3.306 4.524 1.00 91.50 132 ALA A O 1
ATOM 1022 N N . SER A 1 133 ? 5.711 -1.139 4.827 1.00 91.50 133 SER A N 1
ATOM 1023 C CA . SER A 1 133 ? 7.083 -0.655 4.719 1.00 91.50 133 SER A CA 1
ATOM 1024 C C . SER A 1 133 ? 7.812 -0.910 6.028 1.00 91.50 133 SER A C 1
ATOM 1026 O O . SER A 1 133 ? 7.347 -0.488 7.085 1.00 91.50 133 SER A O 1
ATOM 1028 N N . ASN A 1 134 ? 8.982 -1.538 5.964 1.00 90.12 134 ASN A N 1
ATOM 1029 C CA . ASN A 1 134 ? 9.864 -1.690 7.111 1.00 90.12 134 ASN A CA 1
ATOM 1030 C C . ASN A 1 134 ? 11.190 -0.980 6.810 1.00 90.12 134 ASN A C 1
ATOM 1032 O O . ASN A 1 134 ? 11.928 -1.435 5.942 1.00 90.12 134 ASN A O 1
ATOM 1036 N N . PRO A 1 135 ? 11.551 0.104 7.518 1.00 86.06 135 PRO A N 1
ATOM 1037 C CA . PRO A 1 135 ? 12.797 0.826 7.251 1.00 86.06 135 PRO A CA 1
ATOM 1038 C C . PRO A 1 135 ? 14.063 -0.001 7.537 1.00 86.06 135 PRO A C 1
ATOM 1040 O O . PRO A 1 135 ? 15.164 0.432 7.196 1.00 86.06 135 PRO A O 1
ATOM 1043 N N . LYS A 1 136 ? 13.929 -1.162 8.194 1.00 86.69 136 LYS A N 1
ATOM 1044 C CA . LYS A 1 136 ? 15.032 -2.076 8.515 1.00 86.69 136 LYS A CA 1
ATOM 1045 C C . LYS A 1 136 ? 15.198 -3.208 7.499 1.00 86.69 136 LYS A C 1
ATOM 1047 O O . LYS A 1 136 ? 16.184 -3.932 7.590 1.00 86.69 136 LYS A O 1
ATOM 1052 N N . GLU A 1 137 ? 14.262 -3.373 6.567 1.00 87.56 137 GLU A N 1
ATOM 1053 C CA . GLU A 1 137 ? 14.220 -4.504 5.638 1.00 87.56 137 GLU A CA 1
ATOM 1054 C C . GLU A 1 137 ? 13.952 -4.036 4.205 1.00 87.56 137 GLU A C 1
ATOM 1056 O O . GLU A 1 137 ? 13.464 -2.934 3.956 1.00 87.56 137 GLU A O 1
ATOM 1061 N N . GLU A 1 138 ? 14.292 -4.884 3.240 1.00 87.31 138 GLU A N 1
ATOM 1062 C CA . GLU A 1 138 ? 13.933 -4.651 1.846 1.00 87.31 138 GLU A CA 1
ATOM 1063 C C . GLU A 1 138 ? 12.423 -4.830 1.648 1.00 87.31 138 GLU A C 1
ATOM 1065 O O . GLU A 1 138 ? 11.808 -5.735 2.219 1.00 87.31 138 GLU A O 1
ATOM 1070 N N . SER A 1 139 ? 11.815 -3.980 0.817 1.00 88.94 139 SER A N 1
ATOM 1071 C CA . SER A 1 139 ? 10.399 -4.139 0.482 1.00 88.94 139 SER A CA 1
ATOM 1072 C C . SER A 1 139 ? 10.186 -5.412 -0.323 1.00 88.94 139 SER A C 1
ATOM 1074 O O . SER A 1 139 ? 10.954 -5.732 -1.233 1.00 88.94 139 SER A O 1
ATOM 1076 N N . LYS A 1 140 ? 9.085 -6.107 -0.035 1.00 89.94 140 LYS A N 1
ATOM 1077 C CA . LYS A 1 140 ? 8.620 -7.222 -0.866 1.00 89.94 140 LYS A CA 1
ATOM 1078 C C . LYS A 1 140 ? 8.151 -6.739 -2.240 1.00 89.94 140 LYS A C 1
ATOM 1080 O O . LYS A 1 140 ? 8.244 -7.488 -3.207 1.00 89.94 140 LYS A O 1
ATOM 1085 N N . LEU A 1 141 ? 7.675 -5.495 -2.326 1.00 92.00 141 LEU A N 1
ATOM 1086 C CA . LEU A 1 141 ? 7.305 -4.857 -3.579 1.00 92.00 141 LEU A CA 1
ATOM 1087 C C . LEU A 1 141 ? 8.517 -4.149 -4.190 1.00 92.00 141 LEU A C 1
ATOM 1089 O O . LEU A 1 141 ? 8.951 -3.093 -3.725 1.00 92.00 141 LEU A O 1
ATOM 1093 N N . PHE A 1 142 ? 9.046 -4.724 -5.266 1.00 92.31 142 PHE A N 1
ATOM 1094 C CA . PHE A 1 142 ? 10.114 -4.127 -6.057 1.00 92.31 142 PHE A CA 1
ATOM 1095 C C . PHE A 1 142 ? 9.934 -4.423 -7.543 1.00 92.31 142 PHE A C 1
ATOM 1097 O O . PHE A 1 142 ? 9.318 -5.419 -7.917 1.00 92.31 142 PHE A O 1
ATOM 1104 N N . ALA A 1 143 ? 10.512 -3.575 -8.384 1.00 93.12 143 ALA A N 1
ATOM 1105 C CA . ALA A 1 143 ? 10.719 -3.866 -9.793 1.00 93.12 143 ALA A CA 1
ATOM 1106 C C . ALA A 1 143 ? 12.204 -4.060 -10.080 1.00 93.12 143 ALA A C 1
ATOM 1108 O O . ALA A 1 143 ? 13.063 -3.390 -9.504 1.00 93.12 143 ALA A O 1
ATOM 1109 N N . ASN A 1 144 ? 12.501 -4.961 -11.007 1.00 94.69 144 ASN A N 1
ATOM 1110 C CA . ASN A 1 144 ? 13.806 -5.027 -11.641 1.00 94.69 144 ASN A CA 1
ATOM 1111 C C . ASN A 1 144 ? 13.841 -3.974 -12.751 1.00 94.69 144 ASN A C 1
ATOM 1113 O O . ASN A 1 144 ? 13.044 -4.039 -13.691 1.00 94.69 144 ASN A O 1
ATOM 1117 N N . ILE A 1 145 ? 14.741 -3.004 -12.642 1.00 93.06 145 ILE A N 1
ATOM 1118 C CA . ILE A 1 145 ? 14.886 -1.914 -13.609 1.00 93.06 145 ILE A CA 1
ATOM 1119 C C . ILE A 1 145 ? 16.254 -2.029 -14.259 1.00 93.06 145 ILE A C 1
ATOM 1121 O O . ILE A 1 145 ? 17.274 -2.117 -13.574 1.00 93.06 145 ILE A O 1
ATOM 1125 N N . GLY A 1 146 ? 16.245 -2.062 -15.586 1.00 91.88 146 GLY A N 1
ATOM 1126 C CA . GLY A 1 146 ? 17.428 -2.053 -16.422 1.00 91.88 146 GLY A CA 1
ATOM 1127 C C . GLY A 1 146 ? 17.830 -0.637 -16.824 1.00 91.88 146 GLY A C 1
ATOM 1128 O O . GLY A 1 146 ? 16.968 0.223 -17.020 1.00 91.88 146 GLY A O 1
ATOM 1129 N N . VAL A 1 147 ? 19.131 -0.412 -16.989 1.00 88.81 147 VAL A N 1
ATOM 1130 C CA . VAL A 1 147 ? 19.698 0.771 -17.646 1.00 88.81 147 VAL A CA 1
ATOM 1131 C C . VAL A 1 147 ? 20.343 0.361 -18.962 1.00 88.81 147 VAL A C 1
ATOM 1133 O O . VAL A 1 147 ? 21.089 -0.605 -19.011 1.00 88.81 147 VAL A O 1
ATOM 1136 N N . ALA A 1 148 ? 20.073 1.101 -20.031 1.00 89.31 148 ALA A N 1
ATOM 1137 C CA . ALA A 1 148 ? 20.700 0.908 -21.329 1.00 89.31 148 ALA A CA 1
ATOM 1138 C C . ALA A 1 148 ? 21.389 2.193 -21.795 1.00 89.31 148 ALA A C 1
ATOM 1140 O O . ALA A 1 148 ? 20.913 3.307 -21.551 1.00 89.31 148 ALA A O 1
ATOM 1141 N N . LEU A 1 149 ? 22.503 2.021 -22.504 1.00 86.75 149 LEU A N 1
ATOM 1142 C CA . LEU A 1 149 ? 23.215 3.084 -23.204 1.00 86.75 149 LEU A CA 1
ATOM 1143 C C . LEU A 1 149 ? 23.116 2.829 -24.707 1.00 86.75 149 LEU A C 1
ATOM 1145 O O . LEU A 1 149 ? 23.448 1.742 -25.169 1.00 86.75 149 LEU A O 1
ATOM 1149 N N . SER A 1 150 ? 22.711 3.846 -25.465 1.00 85.88 150 SER A N 1
ATOM 1150 C CA . SER A 1 150 ? 22.684 3.773 -26.926 1.00 85.88 150 SER A CA 1
ATOM 1151 C C . SER A 1 150 ? 23.978 4.307 -27.526 1.00 85.88 150 SER A C 1
ATOM 1153 O O . SER A 1 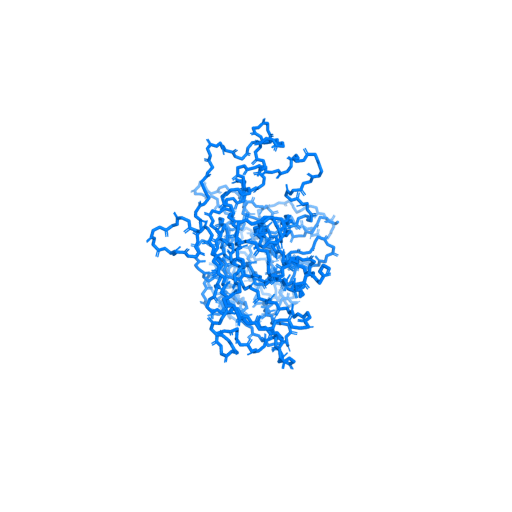150 ? 24.424 5.406 -27.188 1.00 85.88 150 SER A O 1
ATOM 1155 N N . ASP A 1 151 ? 24.523 3.593 -28.506 1.00 83.50 151 ASP A N 1
ATOM 1156 C CA . ASP A 1 151 ? 25.495 4.163 -29.433 1.00 83.50 151 ASP A CA 1
ATOM 1157 C C . ASP A 1 151 ? 24.822 5.141 -30.428 1.00 83.50 151 ASP A C 1
ATOM 1159 O O . ASP A 1 151 ? 23.603 5.352 -30.420 1.00 83.50 151 ASP A O 1
ATOM 1163 N N . LYS A 1 152 ? 25.612 5.742 -31.331 1.00 82.88 152 LYS A N 1
ATOM 1164 C CA . LYS A 1 152 ? 25.105 6.669 -32.366 1.00 82.88 152 LYS A CA 1
ATOM 1165 C C . LYS A 1 152 ? 24.175 6.005 -33.391 1.00 82.88 152 LYS A C 1
ATOM 1167 O O . LYS A 1 152 ? 23.489 6.711 -34.126 1.00 82.88 152 LYS A O 1
ATOM 1172 N N . CYS A 1 153 ? 24.174 4.678 -33.468 1.00 85.25 153 CYS A N 1
ATOM 1173 C CA . CYS A 1 153 ? 23.377 3.892 -34.397 1.00 85.25 153 CYS A CA 1
ATOM 1174 C C . CYS A 1 153 ? 22.075 3.383 -33.763 1.00 85.25 153 CYS A C 1
ATOM 1176 O O . CYS A 1 153 ? 21.309 2.705 -34.452 1.00 85.25 153 CYS A O 1
ATOM 1178 N N . GLY A 1 154 ? 21.785 3.696 -32.496 1.00 87.94 154 GLY A N 1
ATOM 1179 C CA . GLY A 1 154 ? 20.601 3.180 -31.804 1.00 87.94 154 GLY A CA 1
ATOM 1180 C C . GLY A 1 154 ? 20.750 1.723 -31.361 1.00 87.94 154 GLY A C 1
ATOM 1181 O O . GLY A 1 154 ? 19.749 1.003 -31.332 1.00 87.94 154 GLY A O 1
ATOM 1182 N N . VAL A 1 155 ? 21.983 1.267 -31.137 1.00 91.88 155 VAL A N 1
ATOM 1183 C CA . VAL A 1 155 ? 22.317 -0.080 -30.664 1.00 91.88 155 VAL A CA 1
ATOM 1184 C C . VAL A 1 155 ? 22.726 -0.011 -29.197 1.00 91.88 155 VAL A C 1
ATOM 1186 O O . VAL A 1 155 ? 23.455 0.904 -28.803 1.00 91.88 155 VAL A O 1
ATOM 1189 N N . ALA A 1 156 ? 22.255 -0.966 -28.395 1.00 92.06 156 ALA A N 1
ATOM 1190 C CA . ALA A 1 156 ? 22.616 -1.033 -26.985 1.00 92.06 156 ALA A CA 1
ATOM 1191 C C . ALA A 1 156 ? 24.096 -1.391 -26.817 1.00 92.06 156 ALA A C 1
ATOM 1193 O O . ALA A 1 156 ? 24.607 -2.326 -27.434 1.00 92.06 156 ALA A O 1
ATOM 1194 N N . VAL A 1 157 ? 24.781 -0.634 -25.968 1.00 89.81 157 VAL A N 1
ATOM 1195 C CA . VAL A 1 157 ? 26.139 -0.935 -25.524 1.00 89.81 157 VAL A CA 1
ATOM 1196 C C . VAL A 1 157 ? 26.040 -1.879 -24.325 1.00 89.81 157 VAL A C 1
ATOM 1198 O O . VAL A 1 157 ? 25.365 -1.513 -23.364 1.00 89.81 157 VAL A O 1
ATOM 1201 N N . PRO A 1 158 ? 26.716 -3.044 -24.331 1.00 89.31 158 PRO A N 1
ATOM 1202 C CA . PRO A 1 158 ? 26.690 -3.965 -23.200 1.00 89.31 158 PRO A CA 1
ATOM 1203 C C . PRO A 1 158 ? 27.215 -3.306 -21.922 1.00 89.31 158 PRO A C 1
ATOM 1205 O O . PRO A 1 158 ? 28.334 -2.785 -21.899 1.00 89.31 158 PRO A O 1
ATOM 1208 N N . LEU A 1 159 ? 26.425 -3.366 -20.850 1.00 86.31 159 LEU A N 1
ATOM 1209 C CA . LEU A 1 159 ? 26.780 -2.841 -19.530 1.00 86.31 159 LEU A CA 1
ATOM 1210 C C . LEU A 1 159 ? 26.824 -3.976 -18.498 1.00 86.31 159 LEU A C 1
ATOM 1212 O O . LEU A 1 159 ? 25.942 -4.836 -18.472 1.00 86.31 159 LEU A O 1
ATOM 1216 N N . ALA A 1 160 ? 27.841 -3.984 -17.635 1.00 83.12 160 ALA A N 1
ATOM 1217 C CA . ALA A 1 160 ? 27.867 -4.867 -16.468 1.00 83.12 160 ALA A CA 1
ATOM 1218 C C . ALA A 1 160 ? 26.845 -4.392 -15.420 1.00 83.12 160 ALA A C 1
ATOM 1220 O O . ALA A 1 160 ? 26.618 -3.190 -15.290 1.00 83.12 160 ALA A O 1
ATOM 1221 N N . ASP A 1 161 ? 26.228 -5.339 -14.703 1.00 80.50 161 ASP A N 1
ATOM 1222 C CA . ASP A 1 161 ? 25.281 -5.097 -13.598 1.00 80.50 161 ASP A CA 1
ATOM 1223 C C . ASP A 1 161 ? 24.139 -4.119 -13.931 1.00 80.50 161 ASP A C 1
ATOM 1225 O O . ASP A 1 161 ? 23.674 -3.326 -13.110 1.00 80.50 161 ASP A O 1
ATOM 1229 N N . GLN A 1 162 ? 23.660 -4.191 -15.175 1.00 85.81 162 GLN A N 1
ATOM 1230 C CA . GLN A 1 162 ? 22.718 -3.218 -15.720 1.00 85.81 162 GLN A CA 1
ATOM 1231 C C . GLN A 1 162 ? 21.283 -3.342 -15.196 1.00 85.81 162 GLN A C 1
ATOM 1233 O O . GLN A 1 162 ? 20.473 -2.465 -15.476 1.00 85.81 162 GLN A O 1
ATOM 1238 N N . VAL A 1 163 ? 20.948 -4.397 -14.446 1.00 91.25 163 VAL A N 1
ATOM 1239 C CA . VAL A 1 163 ? 19.618 -4.603 -13.851 1.00 91.25 163 VAL A CA 1
ATOM 1240 C C . VAL A 1 163 ? 19.715 -4.542 -12.336 1.00 91.25 163 VAL A C 1
ATOM 1242 O O . VAL A 1 163 ? 20.440 -5.320 -11.724 1.00 91.25 163 VAL A O 1
ATOM 1245 N N . ASN A 1 164 ? 18.929 -3.656 -11.729 1.00 88.06 164 ASN A N 1
ATOM 1246 C CA . ASN A 1 164 ? 18.909 -3.450 -10.286 1.00 88.06 164 ASN A CA 1
ATOM 1247 C C . ASN A 1 164 ? 17.487 -3.521 -9.731 1.00 88.06 164 ASN A C 1
ATOM 1249 O O . ASN A 1 164 ? 16.514 -3.191 -10.412 1.00 88.06 164 ASN A O 1
ATOM 1253 N N . LYS A 1 165 ? 17.370 -3.938 -8.467 1.00 89.44 165 LYS A N 1
ATOM 1254 C CA . LYS A 1 165 ? 16.101 -3.902 -7.738 1.00 89.44 165 LYS A CA 1
ATOM 1255 C C . LYS A 1 165 ? 15.807 -2.489 -7.272 1.00 89.44 165 LYS A C 1
ATOM 1257 O O . LYS A 1 165 ? 16.682 -1.822 -6.718 1.00 89.44 165 LYS A O 1
ATOM 1262 N N . TYR A 1 166 ? 14.559 -2.093 -7.451 1.00 88.62 166 TYR A N 1
ATOM 1263 C CA . TYR A 1 166 ? 14.026 -0.804 -7.058 1.00 88.62 166 TYR A CA 1
ATOM 1264 C C . TYR A 1 166 ? 12.731 -1.001 -6.278 1.00 88.62 166 TYR A C 1
ATOM 1266 O O . TYR A 1 166 ? 11.763 -1.564 -6.784 1.00 88.62 166 TYR A O 1
ATOM 1274 N N . TYR A 1 167 ? 12.743 -0.575 -5.021 1.00 89.50 167 TYR A N 1
ATOM 1275 C CA . TYR A 1 167 ? 11.706 -0.859 -4.041 1.00 89.50 167 TYR A CA 1
ATOM 1276 C C . TYR A 1 167 ? 10.616 0.206 -4.074 1.00 89.50 167 TYR A C 1
ATOM 1278 O O . TYR A 1 167 ? 10.913 1.394 -3.933 1.00 89.50 167 TYR A O 1
ATOM 1286 N N . PHE A 1 168 ? 9.362 -0.230 -4.179 1.00 88.50 168 PHE A N 1
ATOM 1287 C CA . PHE A 1 168 ? 8.213 0.624 -3.902 1.00 88.50 168 PHE A CA 1
ATOM 1288 C C . PHE A 1 168 ? 7.827 0.428 -2.442 1.00 88.50 168 PHE A C 1
ATOM 1290 O O . PHE A 1 168 ? 7.690 -0.697 -1.948 1.00 88.50 168 PHE A O 1
ATOM 1297 N N . LEU A 1 169 ? 7.697 1.543 -1.742 1.00 89.44 169 LEU A N 1
ATOM 1298 C CA . LEU A 1 169 ? 7.411 1.568 -0.321 1.00 89.44 169 LEU A CA 1
ATOM 1299 C C . LEU A 1 169 ? 5.998 2.095 -0.117 1.00 89.44 169 LEU A C 1
ATOM 1301 O O . LEU A 1 169 ? 5.637 3.151 -0.630 1.00 89.44 169 LEU A O 1
ATOM 1305 N N . ARG A 1 170 ? 5.210 1.385 0.687 1.00 92.12 170 ARG A N 1
ATOM 1306 C CA . ARG A 1 170 ? 3.939 1.898 1.191 1.00 92.12 170 ARG A CA 1
ATOM 1307 C C . ARG A 1 170 ? 4.197 3.182 2.001 1.00 92.12 170 ARG A C 1
ATOM 1309 O O . ARG A 1 170 ? 4.968 3.103 2.961 1.00 92.12 170 ARG A O 1
ATOM 1316 N N . PRO A 1 171 ? 3.589 4.338 1.668 1.00 92.56 171 PRO A N 1
ATOM 1317 C CA . PRO A 1 171 ? 3.893 5.620 2.313 1.00 92.56 171 PRO A CA 1
ATOM 1318 C C . PRO A 1 171 ? 3.675 5.647 3.826 1.00 92.56 171 PRO A C 1
ATOM 1320 O O . PRO A 1 171 ? 4.485 6.228 4.552 1.00 92.56 171 PRO A O 1
ATOM 1323 N N . ILE A 1 172 ? 2.597 5.013 4.293 1.00 95.38 172 ILE A N 1
ATOM 1324 C CA . ILE A 1 172 ? 2.220 4.969 5.706 1.00 95.38 172 ILE A CA 1
ATOM 1325 C C . ILE A 1 172 ? 2.003 3.526 6.151 1.00 95.38 172 ILE A C 1
ATOM 1327 O O . ILE A 1 172 ? 1.543 2.677 5.390 1.00 95.38 172 ILE A O 1
ATOM 1331 N N . ASN A 1 173 ? 2.295 3.249 7.410 1.00 95.25 173 ASN A N 1
ATOM 1332 C CA . ASN A 1 173 ? 1.853 2.060 8.106 1.00 95.25 173 ASN A CA 1
ATOM 1333 C C . ASN A 1 173 ? 0.795 2.457 9.129 1.00 95.25 173 ASN A C 1
ATOM 1335 O O . ASN A 1 173 ? 0.900 3.492 9.787 1.00 95.25 173 ASN A O 1
ATOM 1339 N N . PHE A 1 174 ? -0.197 1.591 9.250 1.00 93.56 174 PHE A N 1
ATOM 1340 C CA . PHE A 1 174 ? -1.284 1.668 10.204 1.00 93.56 174 PHE A CA 1
ATOM 1341 C C . PHE A 1 174 ? -1.308 0.326 10.926 1.00 93.56 174 PHE A C 1
ATOM 1343 O O . PHE A 1 174 ? -1.275 -0.709 10.258 1.00 93.56 174 PHE A O 1
ATOM 1350 N N . GLU A 1 175 ? -1.302 0.353 12.255 1.00 93.25 175 GLU A N 1
ATOM 1351 C CA . GLU A 1 175 ? -1.335 -0.826 13.123 1.00 93.25 175 GLU A CA 1
ATOM 1352 C C . GLU A 1 175 ? -2.361 -0.608 14.236 1.00 93.25 175 GLU A C 1
ATOM 1354 O O . GLU A 1 175 ? -2.431 0.479 14.812 1.00 93.25 175 GLU A O 1
ATOM 1359 N N . GLY A 1 176 ? -3.154 -1.634 14.543 1.00 89.94 176 GLY A N 1
ATOM 1360 C CA . GLY A 1 176 ? -4.066 -1.609 15.682 1.00 89.94 176 GLY A CA 1
ATOM 1361 C C . GLY A 1 176 ? -3.363 -1.967 16.991 1.00 89.94 176 GLY A C 1
ATOM 1362 O O . GLY A 1 176 ? -2.426 -2.763 17.014 1.00 89.94 176 GLY A O 1
ATOM 1363 N N . SER A 1 177 ? -3.814 -1.370 18.091 1.00 85.88 177 SER A N 1
ATOM 1364 C CA . SER A 1 177 ? -3.397 -1.732 19.445 1.00 85.88 177 SER A CA 1
ATOM 1365 C C . SER A 1 177 ? -4.157 -2.965 19.945 1.00 85.88 177 SER A C 1
ATOM 1367 O O . SER A 1 177 ? -5.322 -3.173 19.599 1.00 85.88 177 SER A O 1
ATOM 1369 N N . ASN A 1 178 ? -3.494 -3.740 20.808 1.00 82.88 178 ASN A N 1
ATOM 1370 C CA . ASN A 1 178 ? -4.059 -4.900 21.509 1.00 82.88 178 ASN A CA 1
ATOM 1371 C C . ASN A 1 178 ? -4.229 -4.658 23.019 1.00 82.88 178 ASN A C 1
ATOM 1373 O O . ASN A 1 178 ? -4.519 -5.590 23.768 1.00 82.88 178 ASN A O 1
ATOM 1377 N N . GLU A 1 179 ? -3.986 -3.428 23.472 1.00 83.31 179 GLU A N 1
ATOM 1378 C CA . GLU A 1 179 ? -3.949 -3.055 24.893 1.00 83.31 179 GLU A CA 1
ATOM 1379 C C . GLU A 1 179 ? -5.198 -2.278 25.329 1.00 83.31 179 GLU A C 1
ATOM 1381 O O . GLU A 1 179 ? -5.295 -1.844 26.473 1.00 83.31 179 GLU A O 1
ATOM 1386 N N . ASN A 1 180 ? -6.165 -2.097 24.429 1.00 88.50 180 ASN A N 1
ATOM 1387 C CA . ASN A 1 180 ? -7.360 -1.321 24.724 1.00 88.50 180 ASN A CA 1
ATOM 1388 C C . ASN A 1 180 ? -8.312 -2.109 25.630 1.00 88.50 180 ASN A C 1
ATOM 1390 O O . ASN A 1 180 ? -8.458 -3.327 25.479 1.00 88.50 180 ASN A O 1
ATOM 1394 N N . THR A 1 181 ? -9.012 -1.417 26.530 1.00 88.00 181 THR A N 1
ATOM 1395 C CA . THR A 1 181 ? -9.948 -2.054 27.461 1.00 88.00 181 THR A CA 1
ATOM 1396 C C . THR A 1 181 ? -11.272 -1.315 27.569 1.00 88.00 181 THR A C 1
ATOM 1398 O O . THR A 1 181 ? -11.270 -0.092 27.656 1.00 88.00 181 THR A O 1
ATOM 1401 N N . PHE A 1 182 ? -12.364 -2.071 27.675 1.00 87.44 182 PHE A N 1
ATOM 1402 C CA . PHE A 1 182 ? -13.638 -1.602 28.216 1.00 87.44 182 PHE A CA 1
ATOM 1403 C C . PHE A 1 182 ? -13.864 -2.175 29.623 1.00 87.44 182 PHE A C 1
ATOM 1405 O O . PHE A 1 182 ? -13.332 -3.241 29.957 1.00 87.44 182 PHE A O 1
ATOM 1412 N N . VAL A 1 183 ? -14.677 -1.507 30.436 1.00 79.56 183 VAL A N 1
ATOM 1413 C CA . VAL A 1 183 ? -15.222 -2.039 31.694 1.00 79.56 183 VAL A CA 1
ATOM 1414 C C . VAL A 1 183 ? -16.727 -2.233 31.534 1.00 79.56 183 VAL A C 1
ATOM 1416 O O . VAL A 1 183 ? -17.444 -1.327 31.126 1.00 79.56 183 VAL A O 1
ATOM 1419 N N . ASP A 1 184 ? -17.209 -3.440 31.819 1.00 72.75 184 ASP A N 1
ATOM 1420 C CA . ASP A 1 184 ? -18.631 -3.764 31.748 1.00 72.75 184 ASP A CA 1
ATOM 1421 C C . ASP A 1 184 ? -19.411 -3.168 32.928 1.00 72.75 184 ASP A C 1
ATOM 1423 O O . ASP A 1 184 ? -18.960 -3.232 34.068 1.00 72.75 184 ASP A O 1
ATOM 1427 N N . GLY A 1 185 ? -20.624 -2.670 32.684 1.00 58.88 185 GLY A N 1
ATOM 1428 C CA . GLY A 1 185 ? -21.518 -2.161 33.733 1.00 58.88 185 GLY A CA 1
ATOM 1429 C C . GLY A 1 185 ? -21.354 -0.681 34.100 1.00 58.88 185 GLY A C 1
ATOM 1430 O O . GLY A 1 185 ? -22.108 -0.215 34.950 1.00 58.88 185 GLY A O 1
ATOM 1431 N N . ASP A 1 186 ? -20.436 0.038 33.450 1.00 65.06 186 ASP A N 1
ATOM 1432 C CA . ASP A 1 186 ? -20.361 1.507 33.480 1.00 65.06 186 ASP A CA 1
ATOM 1433 C C . ASP A 1 186 ? -21.285 2.121 32.398 1.00 65.06 186 ASP A C 1
ATOM 1435 O O . ASP A 1 186 ? -21.741 1.417 31.484 1.00 65.06 186 ASP A O 1
ATOM 1439 N N . ASP A 1 187 ? -21.612 3.418 32.497 1.00 64.12 187 ASP A N 1
ATOM 1440 C CA . ASP A 1 187 ? -22.525 4.068 31.548 1.00 64.12 187 ASP A CA 1
ATOM 1441 C C . ASP A 1 187 ? -21.875 4.181 30.156 1.00 64.12 187 ASP A C 1
ATOM 1443 O O . ASP A 1 187 ? -20.663 4.331 30.005 1.00 64.12 187 ASP A O 1
ATOM 1447 N N . ALA A 1 188 ? -22.688 4.153 29.094 1.00 60.72 188 ALA A N 1
ATOM 1448 C CA . ALA A 1 188 ? -22.240 4.134 27.689 1.00 60.72 188 ALA A CA 1
ATOM 1449 C C . ALA A 1 188 ? -21.410 5.360 27.240 1.00 60.72 188 ALA A C 1
ATOM 1451 O O . ALA A 1 188 ? -20.881 5.388 26.126 1.00 60.72 188 ALA A O 1
ATOM 1452 N N . THR A 1 189 ? -21.364 6.404 28.068 1.00 61.44 189 THR A N 1
ATOM 1453 C CA . THR A 1 189 ? -20.623 7.650 27.829 1.00 61.44 189 THR A CA 1
ATOM 1454 C C . THR A 1 189 ? -19.384 7.792 28.707 1.00 61.44 189 THR A C 1
ATOM 1456 O O . THR A 1 189 ? -18.672 8.788 28.575 1.00 61.44 189 THR A O 1
ATOM 1459 N N . ASP A 1 190 ? -19.140 6.837 29.602 1.00 72.75 190 ASP A N 1
ATOM 1460 C CA . ASP A 1 190 ? -17.997 6.872 30.503 1.00 72.75 190 ASP A CA 1
ATOM 1461 C C . ASP A 1 190 ? -16.699 6.572 29.747 1.00 72.75 190 ASP A C 1
ATOM 1463 O O . ASP A 1 190 ? -16.676 5.920 28.694 1.00 72.75 190 ASP A O 1
ATOM 1467 N N . ALA A 1 191 ? -15.586 7.083 30.276 1.00 72.88 191 ALA A N 1
ATOM 1468 C CA . ALA A 1 191 ? -14.273 6.877 29.672 1.00 72.88 191 ALA A CA 1
ATOM 1469 C C . ALA A 1 191 ? -13.912 5.382 29.638 1.00 72.88 191 ALA A C 1
ATOM 1471 O O . ALA A 1 191 ? -13.252 4.915 28.716 1.00 72.88 191 ALA A O 1
ATOM 1472 N N . GLU A 1 192 ? -14.398 4.622 30.614 1.00 80.88 192 GLU A N 1
ATOM 1473 C CA . GLU A 1 192 ? -14.214 3.186 30.755 1.00 80.88 192 GLU A CA 1
ATOM 1474 C C . GLU A 1 192 ? -14.995 2.351 29.722 1.00 80.88 192 GLU A C 1
ATOM 1476 O O . GLU A 1 192 ? -14.671 1.180 29.527 1.00 80.88 192 GLU A O 1
ATOM 1481 N N . THR A 1 193 ? -15.977 2.928 29.018 1.00 83.00 193 THR A N 1
ATOM 1482 C CA . THR A 1 193 ? -16.757 2.269 27.947 1.00 83.00 193 THR A CA 1
ATOM 1483 C C . THR A 1 193 ? -16.501 2.874 26.565 1.00 83.00 193 THR A C 1
ATOM 1485 O O . THR A 1 193 ? -17.142 2.485 25.585 1.00 83.00 193 THR A O 1
ATOM 1488 N N . THR A 1 194 ? -15.537 3.796 26.462 1.00 89.25 194 THR A N 1
ATOM 1489 C CA . THR A 1 194 ? -15.248 4.566 25.249 1.00 89.25 194 THR A CA 1
ATOM 1490 C C . THR A 1 194 ? -13.779 4.444 24.850 1.00 89.25 194 THR A C 1
ATOM 1492 O O . THR A 1 194 ? -12.881 4.681 25.649 1.00 89.25 194 THR A O 1
ATOM 1495 N N . ILE A 1 195 ? -13.514 4.127 23.581 1.00 91.06 195 ILE A N 1
ATOM 1496 C CA . ILE A 1 195 ? -12.157 4.090 23.019 1.00 91.06 195 ILE A CA 1
ATOM 1497 C C . ILE A 1 195 ? -12.088 5.002 21.800 1.00 91.06 195 ILE A C 1
ATOM 1499 O O . ILE A 1 195 ? -12.767 4.764 20.799 1.00 91.06 195 ILE A O 1
ATOM 1503 N N . ASN A 1 196 ? -11.224 6.015 21.853 1.00 92.56 196 ASN A N 1
ATOM 1504 C CA . ASN A 1 196 ? -10.902 6.824 20.681 1.00 92.56 196 ASN A CA 1
ATOM 1505 C C . ASN A 1 196 ? -10.081 5.994 19.693 1.00 92.56 196 ASN A C 1
ATOM 1507 O O . ASN A 1 196 ? -9.080 5.382 20.068 1.00 92.56 196 ASN A O 1
ATOM 1511 N N . ILE A 1 197 ? -10.445 6.027 18.409 1.00 93.62 197 ILE A N 1
ATOM 1512 C CA . ILE A 1 197 ? -9.721 5.254 17.392 1.00 93.62 197 ILE A CA 1
ATOM 1513 C C . ILE A 1 197 ? -8.260 5.688 17.311 1.00 93.62 197 ILE A C 1
ATOM 1515 O O . ILE A 1 197 ? -7.389 4.835 17.199 1.00 93.62 197 ILE A O 1
ATOM 1519 N N . LEU A 1 198 ? -7.985 6.994 17.390 1.00 93.56 198 LEU A N 1
ATOM 1520 C CA . LEU A 1 198 ? -6.623 7.516 17.268 1.00 93.56 198 LEU A CA 1
ATOM 1521 C C . LEU A 1 198 ? -5.699 7.049 18.403 1.00 93.56 198 LEU A C 1
ATOM 1523 O O . LEU A 1 198 ? -4.515 6.841 18.160 1.00 93.56 198 LEU A O 1
ATOM 1527 N N . ASP A 1 199 ? -6.244 6.834 19.602 1.00 91.06 199 ASP A N 1
ATOM 1528 C CA . ASP A 1 199 ? -5.494 6.312 20.751 1.00 91.06 199 ASP A CA 1
ATOM 1529 C C . ASP A 1 199 ? -5.293 4.785 20.645 1.00 91.06 199 ASP A C 1
ATOM 1531 O O . ASP A 1 199 ? -4.323 4.231 21.163 1.00 91.06 199 ASP A O 1
ATOM 1535 N N . ALA A 1 200 ? -6.183 4.097 19.922 1.00 93.06 200 ALA A N 1
ATOM 1536 C CA . ALA A 1 200 ? -6.169 2.649 19.725 1.00 93.06 200 ALA A CA 1
ATOM 1537 C C . ALA A 1 200 ? -5.307 2.180 18.543 1.00 93.06 200 ALA A C 1
ATOM 1539 O O . ALA A 1 200 ? -5.298 0.986 18.231 1.00 93.06 200 ALA A O 1
ATOM 1540 N N . VAL A 1 201 ? -4.609 3.085 17.856 1.00 94.44 201 VAL A N 1
ATOM 1541 C CA . VAL A 1 201 ? -3.872 2.782 16.625 1.00 94.44 201 VAL A CA 1
ATOM 1542 C C . VAL A 1 201 ? -2.541 3.518 16.570 1.00 94.44 201 VAL A C 1
ATOM 1544 O O . VAL A 1 201 ? -2.341 4.554 17.199 1.00 94.44 201 VAL A O 1
ATOM 1547 N N . LYS A 1 202 ? -1.607 2.992 15.780 1.00 94.81 202 LYS A N 1
ATOM 1548 C CA . LYS A 1 202 ? -0.293 3.595 15.560 1.00 94.81 202 LYS A CA 1
ATOM 1549 C C . LYS A 1 202 ? -0.087 3.864 14.080 1.00 94.81 202 LYS A C 1
ATOM 1551 O O . LYS A 1 202 ? -0.240 2.975 13.244 1.00 94.81 202 LYS A O 1
ATOM 1556 N N . PHE A 1 203 ? 0.303 5.098 13.780 1.00 96.75 203 PHE A N 1
ATOM 1557 C CA . PHE A 1 203 ? 0.703 5.523 12.445 1.00 96.75 203 PHE A CA 1
ATOM 1558 C C . PHE A 1 203 ? 2.204 5.766 12.400 1.00 96.75 203 PHE A C 1
ATOM 1560 O O . PHE A 1 203 ? 2.739 6.533 13.207 1.00 96.75 203 PHE A O 1
ATOM 1567 N N . THR A 1 204 ? 2.874 5.151 11.430 1.00 96.31 204 THR A N 1
ATOM 1568 C CA . THR A 1 204 ? 4.266 5.465 11.093 1.00 96.31 204 THR A CA 1
ATOM 1569 C C . THR A 1 204 ? 4.396 5.727 9.604 1.00 96.31 204 THR A C 1
ATOM 1571 O O . THR A 1 204 ? 3.634 5.183 8.811 1.00 96.31 204 THR A O 1
ATOM 1574 N N . ASP A 1 205 ? 5.336 6.573 9.194 1.00 94.62 205 ASP A N 1
ATOM 1575 C CA . ASP A 1 205 ? 5.679 6.658 7.777 1.00 94.62 205 ASP A CA 1
ATOM 1576 C C . ASP A 1 205 ? 6.594 5.495 7.374 1.00 94.62 205 ASP A C 1
ATOM 1578 O O . ASP A 1 205 ? 7.105 4.745 8.208 1.00 94.62 205 ASP A O 1
ATOM 1582 N N . TRP A 1 206 ? 6.853 5.365 6.079 1.00 92.00 206 TRP A N 1
ATOM 1583 C CA . TRP A 1 206 ? 7.778 4.376 5.526 1.00 92.00 206 TRP A CA 1
ATOM 1584 C C . TRP A 1 206 ? 9.204 4.425 6.107 1.00 92.00 206 TRP A C 1
ATOM 1586 O O . TRP A 1 206 ? 9.951 3.454 5.984 1.00 92.00 206 TRP A O 1
ATOM 1596 N N . ARG A 1 207 ? 9.602 5.536 6.745 1.00 90.88 207 ARG A N 1
ATOM 1597 C CA . ARG A 1 207 ? 10.894 5.699 7.438 1.00 90.88 207 ARG A CA 1
ATOM 1598 C C . ARG A 1 207 ? 10.837 5.185 8.880 1.00 90.88 207 ARG A C 1
ATOM 1600 O O . ARG A 1 207 ? 11.858 5.199 9.565 1.00 90.88 207 ARG A O 1
ATOM 1607 N N . GLY A 1 208 ? 9.664 4.767 9.352 1.00 92.75 208 GLY A N 1
ATOM 1608 C CA . GLY A 1 208 ? 9.391 4.375 10.732 1.00 92.75 208 GLY A CA 1
ATOM 1609 C C . GLY A 1 208 ? 9.152 5.554 11.674 1.00 92.75 208 GLY A C 1
ATOM 1610 O O . GLY A 1 208 ? 9.262 5.389 12.887 1.00 92.75 208 GLY A O 1
ATOM 1611 N N . ARG A 1 209 ? 8.864 6.757 11.162 1.00 94.25 209 ARG A N 1
ATOM 1612 C CA . ARG A 1 209 ? 8.592 7.930 12.004 1.00 94.25 209 ARG A CA 1
ATOM 1613 C C . ARG A 1 209 ? 7.135 7.930 12.433 1.00 94.25 209 ARG A C 1
ATOM 1615 O O . ARG A 1 209 ? 6.247 7.974 11.587 1.00 94.25 209 ARG A O 1
ATOM 1622 N N . ALA A 1 210 ? 6.898 7.922 13.741 1.00 96.38 210 ALA A N 1
ATOM 1623 C CA . ALA A 1 210 ? 5.555 8.017 14.300 1.00 96.38 210 ALA A CA 1
ATOM 1624 C C . ALA A 1 210 ? 4.901 9.367 13.970 1.00 96.38 210 ALA A C 1
ATOM 1626 O O . ALA A 1 210 ? 5.569 10.404 14.000 1.00 96.38 210 ALA A O 1
ATOM 1627 N N . PHE A 1 211 ? 3.601 9.347 13.671 1.00 96.56 211 PHE A N 1
ATOM 1628 C CA . PHE A 1 211 ? 2.816 10.561 13.407 1.00 96.56 211 PHE A CA 1
ATOM 1629 C C . PHE A 1 211 ? 2.497 11.296 14.710 1.00 96.56 211 PHE A C 1
ATOM 1631 O O . PHE A 1 211 ? 2.590 12.518 14.782 1.00 96.56 211 PHE A O 1
ATOM 1638 N N . VAL A 1 212 ? 2.158 10.538 15.753 1.00 94.94 212 VAL A N 1
ATOM 1639 C CA . VAL A 1 212 ? 1.945 11.047 17.108 1.00 94.94 212 VAL A CA 1
ATOM 1640 C C . VAL A 1 212 ? 3.211 10.763 17.911 1.00 94.94 212 VAL A C 1
ATOM 1642 O O . VAL A 1 212 ? 3.602 9.612 18.096 1.00 94.94 212 VAL A O 1
ATOM 1645 N N . THR A 1 213 ? 3.885 11.825 18.335 1.00 94.00 213 THR A N 1
ATOM 1646 C CA . THR A 1 213 ? 5.073 11.796 19.197 1.00 94.00 213 THR A CA 1
ATOM 1647 C C . THR A 1 213 ? 4.763 12.542 20.491 1.00 94.00 213 THR A C 1
ATOM 1649 O O . THR A 1 213 ? 3.823 13.330 20.523 1.00 94.00 213 THR A O 1
ATOM 1652 N N . GLU A 1 214 ? 5.560 12.348 21.544 1.00 92.12 214 GLU A N 1
ATOM 1653 C CA . GLU A 1 214 ? 5.359 13.037 22.835 1.00 92.12 214 GLU A CA 1
ATOM 1654 C C . GLU A 1 214 ? 5.320 14.573 22.704 1.00 92.12 214 GLU A C 1
ATOM 1656 O O . GLU A 1 214 ? 4.599 15.249 23.431 1.00 92.12 214 GLU A O 1
ATOM 1661 N N . ASP A 1 215 ? 6.071 15.125 21.746 1.00 91.94 215 ASP A N 1
ATOM 1662 C CA . ASP A 1 215 ? 6.138 16.556 21.423 1.00 91.94 215 ASP A CA 1
ATOM 1663 C C . ASP A 1 215 ? 5.177 16.989 20.297 1.00 91.94 215 ASP A C 1
ATOM 1665 O O . ASP A 1 215 ? 5.161 18.160 19.921 1.00 91.94 215 ASP A O 1
ATOM 1669 N N . TYR A 1 216 ? 4.388 16.063 19.738 1.00 93.06 216 TYR A N 1
ATOM 1670 C CA . TYR A 1 216 ? 3.410 16.291 18.664 1.00 93.06 216 TYR A CA 1
ATOM 1671 C C . TYR A 1 216 ? 3.963 16.926 17.373 1.00 93.06 216 TYR A C 1
ATOM 1673 O O . TYR A 1 216 ? 3.200 17.404 16.531 1.00 93.06 216 TYR A O 1
ATOM 1681 N N . LYS A 1 217 ? 5.283 16.900 17.153 1.00 92.56 217 LYS A N 1
ATOM 1682 C CA . LYS A 1 217 ? 5.928 17.572 16.007 1.00 92.56 217 LYS A CA 1
ATOM 1683 C C . LYS A 1 217 ? 5.576 16.986 14.637 1.00 92.56 217 LYS A C 1
ATOM 1685 O O . LYS A 1 217 ? 5.826 17.620 13.617 1.00 92.56 217 LYS A O 1
ATOM 1690 N N . ASN A 1 218 ? 5.060 15.758 14.606 1.00 95.25 218 ASN A N 1
ATOM 1691 C CA . ASN A 1 218 ? 4.779 15.017 13.377 1.00 95.25 218 ASN A CA 1
ATOM 1692 C C . ASN A 1 218 ? 3.283 14.955 13.035 1.00 95.25 218 ASN A C 1
ATOM 1694 O O . ASN A 1 218 ? 2.930 14.306 12.055 1.00 95.25 218 ASN A O 1
ATOM 1698 N N . LEU A 1 219 ? 2.397 15.642 13.771 1.00 95.06 219 LEU A N 1
ATOM 1699 C CA . LEU A 1 219 ? 0.954 15.583 13.490 1.00 95.06 219 LEU A CA 1
ATOM 1700 C C . LEU A 1 219 ? 0.595 16.058 12.074 1.00 95.06 219 LEU A C 1
ATOM 1702 O O . LEU A 1 219 ? -0.354 15.559 11.476 1.00 95.06 219 LEU A O 1
ATOM 1706 N N . TRP A 1 220 ? 1.389 16.960 11.494 1.00 94.62 220 TRP A N 1
ATOM 1707 C CA . TRP A 1 220 ? 1.217 17.404 10.109 1.00 94.62 220 TRP A CA 1
ATOM 1708 C C . TRP A 1 220 ? 1.335 16.264 9.081 1.00 94.62 220 TRP A C 1
ATOM 1710 O O . TRP A 1 220 ? 0.862 16.422 7.956 1.00 94.62 220 TRP A O 1
ATOM 1720 N N . TYR A 1 221 ? 1.909 15.107 9.444 1.00 96.06 221 TYR A N 1
ATOM 1721 C CA . TYR A 1 221 ? 1.944 13.921 8.585 1.00 96.06 221 TYR A CA 1
ATOM 1722 C C . TYR A 1 221 ? 0.547 13.428 8.198 1.00 96.06 221 TYR A C 1
ATOM 1724 O O . TYR A 1 221 ? 0.382 12.947 7.080 1.00 96.06 221 TYR A O 1
ATOM 1732 N N . PHE A 1 222 ? -0.469 13.600 9.049 1.00 95.94 222 PHE A N 1
ATOM 1733 C CA . PHE A 1 222 ? -1.851 13.254 8.697 1.00 95.94 222 PHE A CA 1
ATOM 1734 C C . PHE A 1 222 ? -2.332 14.026 7.458 1.00 95.94 222 PHE A C 1
ATOM 1736 O O . PHE A 1 222 ? -2.833 13.419 6.509 1.00 95.94 222 PHE A O 1
ATOM 1743 N N . ALA A 1 223 ? -2.083 15.338 7.421 1.00 95.00 223 ALA A N 1
ATOM 1744 C CA . ALA A 1 223 ? -2.390 16.186 6.272 1.00 95.00 223 ALA A CA 1
ATOM 1745 C C . ALA A 1 223 ? -1.440 15.935 5.090 1.00 95.00 223 ALA A C 1
ATOM 1747 O O . ALA A 1 223 ? -1.891 15.865 3.951 1.00 95.00 223 ALA A O 1
ATOM 1748 N N . TYR A 1 224 ? -0.139 15.755 5.347 1.00 94.62 224 TYR A N 1
ATOM 1749 C CA . TYR A 1 224 ? 0.865 15.493 4.306 1.00 94.62 224 TYR A CA 1
ATOM 1750 C C . TYR A 1 224 ? 0.564 14.228 3.515 1.00 94.62 224 TYR A C 1
ATOM 1752 O O . TYR A 1 224 ? 0.599 14.243 2.287 1.00 94.62 224 TYR A O 1
ATOM 1760 N N . TYR A 1 225 ? 0.244 13.140 4.222 1.00 94.56 225 TYR A N 1
ATOM 1761 C CA . TYR A 1 225 ? -0.100 11.883 3.579 1.00 94.56 225 TYR A CA 1
ATOM 1762 C C . TYR A 1 225 ? -1.582 11.803 3.165 1.00 94.56 225 TYR A C 1
ATOM 1764 O O . TYR A 1 225 ? -2.011 10.797 2.597 1.00 94.56 225 TYR A O 1
ATOM 1772 N N . GLY A 1 226 ? -2.357 12.858 3.440 1.00 95.00 226 GLY A N 1
ATOM 1773 C CA . GLY A 1 226 ? -3.755 13.005 3.050 1.00 95.00 226 GLY A CA 1
ATOM 1774 C C . GLY A 1 226 ? -4.678 11.944 3.638 1.00 95.00 226 GLY A C 1
ATOM 1775 O O . GLY A 1 226 ? -5.567 11.467 2.935 1.00 95.00 226 GLY A O 1
ATOM 1776 N N . VAL A 1 227 ? -4.469 11.559 4.902 1.00 96.25 227 VAL A N 1
ATOM 1777 C CA . VAL A 1 227 ? -5.377 10.658 5.630 1.00 96.25 227 VAL A CA 1
ATOM 1778 C C . VAL A 1 227 ? -6.745 11.325 5.707 1.00 96.25 227 VAL A C 1
ATOM 1780 O O . VAL A 1 227 ? -6.889 12.342 6.368 1.00 96.25 227 VAL A O 1
ATOM 1783 N N . ASN A 1 228 ? -7.742 10.801 5.011 1.00 94.75 228 ASN A N 1
ATOM 1784 C CA . ASN A 1 228 ? -8.982 11.540 4.752 1.00 94.75 228 ASN A CA 1
ATOM 1785 C C . ASN A 1 228 ? -10.236 10.820 5.235 1.00 94.75 228 ASN A C 1
ATOM 1787 O O . ASN A 1 228 ? -11.305 11.424 5.261 1.00 94.75 228 ASN A O 1
ATOM 1791 N N . ARG A 1 229 ? -10.133 9.551 5.635 1.00 94.25 229 ARG A N 1
ATOM 1792 C CA . ARG A 1 229 ? -11.283 8.809 6.143 1.00 94.25 229 ARG A CA 1
ATOM 1793 C C . ARG A 1 229 ? -10.868 7.707 7.096 1.00 94.25 229 ARG A C 1
ATOM 1795 O O . ARG A 1 229 ? -9.886 7.007 6.858 1.00 94.25 229 ARG A O 1
ATOM 1802 N N . VAL A 1 230 ? -11.682 7.522 8.125 1.00 94.81 230 VAL A N 1
ATOM 1803 C CA . VAL A 1 230 ? -11.689 6.344 8.991 1.00 94.81 230 VAL A CA 1
ATOM 1804 C C . VAL A 1 230 ? -13.031 5.636 8.850 1.00 94.81 230 VAL A C 1
ATOM 1806 O O . VAL A 1 230 ? -14.077 6.273 8.743 1.00 94.81 230 VAL A O 1
ATOM 1809 N N . THR A 1 231 ? -13.015 4.312 8.799 1.00 94.38 231 THR A N 1
ATOM 1810 C CA . THR A 1 231 ? -14.217 3.476 8.761 1.00 94.38 231 THR A CA 1
ATOM 1811 C C . THR A 1 231 ? -14.053 2.338 9.750 1.00 94.38 231 THR A C 1
ATOM 1813 O O . THR A 1 231 ? -13.029 1.658 9.739 1.00 94.38 231 THR A O 1
ATOM 1816 N N . VAL A 1 232 ? -15.054 2.128 10.595 1.00 94.81 232 VAL A N 1
ATOM 1817 C CA . VAL A 1 232 ? -15.085 1.049 11.582 1.00 94.81 232 VAL A CA 1
ATOM 1818 C C . VAL A 1 232 ? -16.101 0.012 11.120 1.00 94.81 232 VAL A C 1
ATOM 1820 O O . VAL A 1 232 ? -17.265 0.328 10.903 1.00 94.81 232 VAL A O 1
ATOM 1823 N N . ASP A 1 233 ? -15.675 -1.231 10.939 1.00 94.56 233 ASP A N 1
ATOM 1824 C CA . ASP A 1 233 ? -16.563 -2.305 10.499 1.00 94.56 233 ASP A CA 1
ATOM 1825 C C . ASP A 1 233 ? -17.184 -3.005 11.711 1.00 94.56 233 ASP A C 1
ATOM 1827 O O . ASP A 1 233 ? -16.661 -3.993 12.229 1.00 94.56 233 ASP A O 1
ATOM 1831 N N . LEU A 1 234 ? -18.299 -2.452 12.193 1.00 93.00 234 LEU A N 1
ATOM 1832 C CA . LEU A 1 234 ? -19.023 -3.005 13.338 1.00 93.00 234 LEU A CA 1
ATOM 1833 C C . LEU A 1 234 ? -19.783 -4.304 13.004 1.00 93.00 234 LEU A C 1
ATOM 1835 O O . LEU A 1 234 ? -20.069 -5.086 13.909 1.00 93.00 234 LEU A O 1
ATOM 1839 N N . ASP A 1 235 ? -20.052 -4.577 11.723 1.00 92.38 235 ASP A N 1
ATOM 1840 C CA . ASP A 1 235 ? -20.804 -5.761 11.279 1.00 92.38 235 ASP A CA 1
ATOM 1841 C C . ASP A 1 235 ? -19.943 -7.036 11.260 1.00 92.38 235 ASP A C 1
ATOM 1843 O O . ASP A 1 235 ? -20.457 -8.159 11.340 1.00 92.38 235 ASP A O 1
ATOM 1847 N N . ASN A 1 236 ? -18.622 -6.877 11.152 1.00 95.19 236 ASN A N 1
ATOM 1848 C CA . ASN A 1 236 ? -17.652 -7.972 11.117 1.00 95.19 236 ASN A CA 1
ATOM 1849 C C . ASN A 1 236 ? -16.771 -8.040 12.374 1.00 95.19 236 ASN A C 1
ATOM 1851 O O . ASN A 1 236 ? -15.675 -8.601 12.331 1.00 95.19 236 ASN A O 1
ATOM 1855 N N . VAL A 1 237 ? -17.249 -7.506 13.501 1.00 96.50 237 VAL A N 1
ATOM 1856 C CA . VAL A 1 237 ? -16.578 -7.664 14.799 1.00 96.50 237 VAL A CA 1
ATOM 1857 C C . VAL A 1 237 ? -16.602 -9.125 15.223 1.00 96.50 237 VAL A C 1
ATOM 1859 O O . VAL A 1 237 ? -17.663 -9.754 15.247 1.00 96.50 237 VAL A O 1
ATOM 1862 N N . THR A 1 238 ? -15.442 -9.653 15.605 1.00 97.25 238 THR A N 1
ATOM 1863 C CA . THR A 1 238 ? -15.307 -11.017 16.122 1.00 97.25 238 THR A CA 1
ATOM 1864 C C . THR A 1 238 ? -14.998 -11.038 17.619 1.00 97.25 238 THR A C 1
ATOM 1866 O O . THR A 1 238 ? -14.542 -10.040 18.181 1.00 97.25 238 THR A O 1
ATOM 1869 N N . THR A 1 239 ? -15.289 -12.151 18.298 1.00 96.75 239 THR A N 1
ATOM 1870 C CA . THR A 1 239 ? -15.184 -12.252 19.762 1.00 96.75 239 THR A CA 1
ATOM 1871 C C . THR A 1 239 ? -14.798 -13.646 20.259 1.00 96.75 239 THR A C 1
ATOM 1873 O O . THR A 1 239 ? -15.059 -14.640 19.585 1.00 96.75 239 THR A O 1
ATOM 1876 N N . ASP A 1 240 ? -14.200 -13.710 21.454 1.00 95.62 240 ASP A N 1
ATOM 1877 C CA . ASP A 1 240 ? -14.003 -14.945 22.232 1.00 95.62 240 ASP A CA 1
ATOM 1878 C C . ASP A 1 240 ? -14.969 -15.084 23.430 1.00 95.62 240 ASP A C 1
ATOM 1880 O O . ASP A 1 240 ? -14.798 -15.961 24.284 1.00 95.62 240 ASP A O 1
ATOM 1884 N N . LEU A 1 241 ? -16.011 -14.241 23.496 1.00 92.31 241 LEU A N 1
ATOM 1885 C CA . LEU A 1 241 ? -17.074 -14.348 24.496 1.00 92.31 241 LEU A CA 1
ATOM 1886 C C . LEU A 1 241 ? -17.611 -15.785 24.541 1.00 92.31 241 LEU A C 1
ATOM 1888 O O . LEU A 1 241 ? -17.824 -16.395 23.502 1.00 92.31 241 LEU A O 1
ATOM 1892 N N . ASN A 1 242 ? -17.854 -16.319 25.740 1.00 89.50 242 ASN A N 1
ATOM 1893 C CA . ASN A 1 242 ? -18.269 -17.714 25.950 1.00 89.50 242 ASN A CA 1
ATOM 1894 C C . ASN A 1 242 ? -17.287 -18.763 25.385 1.00 89.50 242 ASN A C 1
ATOM 1896 O O . ASN A 1 242 ? -17.712 -19.844 24.988 1.00 89.50 242 ASN A O 1
ATOM 1900 N N . GLU A 1 243 ? -15.982 -18.463 25.399 1.00 90.50 243 GLU A N 1
ATOM 1901 C CA . GLU A 1 243 ? -14.895 -19.383 25.008 1.00 90.50 243 GLU A CA 1
ATOM 1902 C C . GLU A 1 243 ? -14.879 -19.718 23.500 1.00 90.50 243 GLU A C 1
ATOM 1904 O O . GLU A 1 243 ? -14.325 -20.733 23.076 1.00 90.50 243 GLU A O 1
ATOM 1909 N N . HIS A 1 244 ? -15.461 -18.841 22.676 1.00 93.81 244 HIS A N 1
ATOM 1910 C CA . HIS A 1 244 ? -15.384 -18.909 21.216 1.00 93.81 244 HIS A CA 1
ATOM 1911 C C . HIS A 1 244 ? -14.003 -18.483 20.676 1.00 93.81 244 HIS A C 1
ATOM 1913 O O . HIS A 1 244 ? -13.174 -17.916 21.385 1.00 93.81 244 HIS A O 1
ATOM 1919 N N . GLU A 1 245 ? -13.724 -18.754 19.398 1.00 93.62 245 GLU A N 1
ATOM 1920 C CA . GLU A 1 245 ? -12.453 -18.368 18.775 1.00 93.62 245 GLU A CA 1
ATOM 1921 C C . GLU A 1 245 ? -12.507 -16.930 18.234 1.00 93.62 245 GLU A C 1
ATOM 1923 O O . GLU A 1 245 ? -13.237 -16.646 17.275 1.00 93.62 245 GLU A O 1
ATOM 1928 N N . LEU A 1 246 ? -11.658 -16.049 18.786 1.00 93.50 246 LEU A N 1
ATOM 1929 C CA . LEU A 1 246 ? -11.592 -14.619 18.449 1.00 93.50 246 LEU A CA 1
ATOM 1930 C C . LEU A 1 246 ? -11.419 -14.339 16.952 1.00 93.50 246 LEU A C 1
ATOM 1932 O O . LEU A 1 246 ? -11.870 -13.307 16.472 1.00 93.50 246 LEU A O 1
ATOM 1936 N N . ALA A 1 247 ? -10.722 -15.193 16.204 1.00 91.69 247 ALA A N 1
ATOM 1937 C CA . ALA A 1 247 ? -10.432 -14.927 14.796 1.00 91.69 247 ALA A CA 1
ATOM 1938 C C . ALA A 1 247 ? -11.640 -15.143 13.868 1.00 91.69 247 ALA A C 1
ATOM 1940 O O . ALA A 1 247 ? -11.684 -14.519 12.808 1.00 91.69 247 ALA A O 1
ATOM 1941 N N . ASN A 1 248 ? -12.596 -15.988 14.271 1.00 92.06 248 ASN A N 1
ATOM 1942 C CA . ASN A 1 248 ? -13.561 -16.598 13.351 1.00 92.06 248 ASN A CA 1
ATOM 1943 C C . ASN A 1 248 ? -15.028 -16.425 13.771 1.00 92.06 248 ASN A C 1
ATOM 1945 O O . ASN A 1 248 ? -15.911 -16.621 12.942 1.00 92.06 248 ASN A O 1
ATOM 1949 N N . THR A 1 249 ? -15.303 -16.064 15.027 1.00 96.38 249 THR A N 1
ATOM 1950 C CA . THR A 1 249 ? -16.678 -16.023 15.554 1.00 96.38 249 THR A CA 1
ATOM 1951 C C . THR A 1 249 ? -17.200 -14.594 15.612 1.00 96.38 249 THR A C 1
ATOM 1953 O O . THR A 1 249 ? -16.624 -13.776 16.332 1.00 96.38 249 THR A O 1
ATOM 1956 N N . LYS A 1 250 ? -18.283 -14.268 14.891 1.00 96.81 250 LYS A N 1
ATOM 1957 C CA . LYS A 1 250 ? -18.854 -12.910 14.904 1.00 96.81 250 LYS A CA 1
ATOM 1958 C C . LYS A 1 250 ? -19.596 -12.625 16.208 1.00 96.81 250 LYS A C 1
ATOM 1960 O O . LYS A 1 250 ? -20.344 -13.464 16.701 1.00 96.81 250 LYS A O 1
ATOM 1965 N N . LEU A 1 251 ? -19.468 -11.406 16.734 1.00 95.62 251 LEU A N 1
ATOM 1966 C CA . LEU A 1 251 ? -20.154 -10.987 17.963 1.00 95.62 251 LEU A CA 1
ATOM 1967 C C . LEU A 1 251 ? -21.680 -11.120 17.848 1.00 95.62 251 LEU A C 1
ATOM 1969 O O . LEU A 1 251 ? -22.326 -11.627 18.764 1.00 95.62 251 LEU A O 1
ATOM 1973 N N . SER A 1 252 ? -22.237 -10.714 16.706 1.00 94.38 252 SER A N 1
ATOM 1974 C CA . SER A 1 252 ? -23.676 -10.745 16.424 1.00 94.38 252 SER A CA 1
ATOM 1975 C C . SER A 1 252 ? -24.270 -12.157 16.367 1.00 94.38 252 SER A C 1
ATOM 1977 O O . SER A 1 252 ? -25.474 -12.317 16.555 1.00 94.38 252 SER A O 1
ATOM 1979 N N . GLU A 1 253 ? -23.443 -13.184 16.151 1.00 94.75 253 GLU A N 1
ATOM 1980 C CA . GLU A 1 253 ? -23.850 -14.595 16.196 1.00 94.75 253 GLU A CA 1
ATOM 1981 C C . GLU A 1 253 ? -23.887 -15.131 17.635 1.00 94.75 253 GLU A C 1
ATOM 1983 O O . GLU A 1 253 ? -24.656 -16.043 17.938 1.00 94.75 253 GLU A O 1
ATOM 1988 N N . VAL A 1 254 ? -23.082 -14.552 18.532 1.00 93.19 254 VAL A N 1
ATOM 1989 C CA . VAL A 1 254 ? -22.975 -14.971 19.937 1.00 93.19 254 VAL A CA 1
ATOM 1990 C C . VAL A 1 254 ? -24.012 -14.267 20.810 1.00 93.19 254 VAL A C 1
ATOM 1992 O O . VAL A 1 254 ? -24.584 -14.877 21.715 1.00 93.19 254 VAL A O 1
ATOM 1995 N N . THR A 1 255 ? -24.250 -12.972 20.587 1.00 91.12 255 THR A N 1
ATOM 1996 C CA . THR A 1 255 ? -25.146 -12.179 21.434 1.00 91.12 255 THR A CA 1
ATOM 1997 C C . THR A 1 255 ? -25.711 -10.958 20.716 1.00 91.12 255 THR A C 1
ATOM 1999 O O . THR A 1 255 ? -25.030 -10.292 19.947 1.00 91.12 255 THR A O 1
ATOM 2002 N N . SER A 1 256 ? -26.959 -10.614 21.039 1.00 90.06 256 SER A N 1
ATOM 2003 C CA . SER A 1 256 ? -27.596 -9.342 20.663 1.00 90.06 256 SER A CA 1
ATOM 2004 C C . SER A 1 256 ? -27.603 -8.317 21.807 1.00 90.06 256 SER A C 1
ATOM 2006 O O . SER A 1 256 ? -28.189 -7.240 21.692 1.00 90.06 256 SER A O 1
ATOM 2008 N N . LYS A 1 257 ? -27.045 -8.683 22.968 1.00 89.38 257 LYS A N 1
ATOM 2009 C CA . LYS A 1 257 ? -27.077 -7.861 24.186 1.00 89.38 257 LYS A CA 1
ATOM 2010 C C . LYS A 1 257 ? -25.852 -6.966 24.329 1.00 89.38 257 LYS A C 1
ATOM 2012 O O . LYS A 1 257 ? -25.963 -5.916 24.950 1.00 89.38 257 LYS A O 1
ATOM 2017 N N . VAL A 1 258 ? -24.720 -7.369 23.759 1.00 89.00 258 VAL A N 1
ATOM 2018 C CA . VAL A 1 258 ? -23.523 -6.531 23.667 1.00 89.00 258 VAL A CA 1
ATOM 2019 C C . VAL A 1 258 ? -23.588 -5.781 22.348 1.00 89.00 258 VAL A C 1
ATOM 2021 O O . VAL A 1 258 ? -23.640 -6.406 21.293 1.00 89.00 258 VAL A O 1
ATOM 2024 N N . ASN A 1 259 ? -23.608 -4.455 22.418 1.00 88.69 259 ASN A N 1
ATOM 2025 C CA . ASN A 1 259 ? -23.688 -3.582 21.257 1.00 88.69 259 ASN A CA 1
ATOM 2026 C C . ASN A 1 259 ? -22.506 -2.618 21.242 1.00 88.69 259 ASN A C 1
ATOM 2028 O O . ASN A 1 259 ? -22.038 -2.168 22.289 1.00 88.69 259 ASN A O 1
ATOM 2032 N N . LEU A 1 260 ? -22.052 -2.302 20.034 1.00 91.75 260 LEU A N 1
ATOM 2033 C CA . LEU A 1 260 ? -21.014 -1.317 19.782 1.00 91.75 260 LEU A CA 1
ATOM 2034 C C . LEU A 1 260 ? -21.595 -0.195 18.934 1.00 91.75 260 LEU A C 1
ATOM 2036 O O . LEU A 1 260 ? -22.368 -0.449 18.011 1.00 91.75 260 LEU A O 1
ATOM 2040 N N . TYR A 1 261 ? -21.184 1.031 19.226 1.00 89.44 261 TYR A N 1
ATOM 2041 C CA . TYR A 1 261 ? -21.566 2.204 18.450 1.00 89.44 261 TYR A CA 1
ATOM 2042 C C . TYR A 1 261 ? -20.322 2.986 18.074 1.00 89.44 261 TYR A C 1
ATOM 2044 O O . TYR A 1 261 ? -19.410 3.135 18.883 1.00 89.44 261 TYR A O 1
ATOM 2052 N N . PHE A 1 262 ? -20.295 3.515 16.858 1.00 90.38 262 PHE A N 1
ATOM 2053 C CA . PHE A 1 262 ? -19.259 4.436 16.426 1.00 90.38 262 PHE A CA 1
ATOM 2054 C C . PHE A 1 262 ? -19.853 5.837 16.329 1.00 90.38 262 PHE A C 1
ATOM 2056 O O . PHE A 1 262 ? -20.911 6.022 15.729 1.00 90.38 262 PHE A O 1
ATOM 2063 N N . ASN A 1 263 ? -19.176 6.840 16.891 1.00 85.31 263 ASN A N 1
ATOM 2064 C CA . ASN A 1 263 ? -19.581 8.242 16.739 1.00 85.31 263 ASN A CA 1
ATOM 2065 C C . ASN A 1 263 ? -19.148 8.787 15.360 1.00 85.31 263 ASN A C 1
ATOM 2067 O O . ASN A 1 263 ? -18.341 9.713 15.238 1.00 85.31 263 ASN A O 1
ATOM 2071 N N . GLY A 1 264 ? -19.648 8.134 14.307 1.00 65.00 264 GLY A N 1
ATOM 2072 C CA . GLY A 1 264 ? -19.346 8.385 12.906 1.00 65.00 264 GLY A CA 1
ATOM 2073 C C . GLY A 1 264 ? -20.384 9.288 12.268 1.00 65.00 264 GLY A C 1
ATOM 2074 O O . GLY A 1 264 ? -21.349 8.818 11.685 1.00 65.00 264 GLY A O 1
ATOM 2075 N N . ASN A 1 265 ? -20.237 10.603 12.396 1.00 60.38 265 ASN A N 1
ATOM 2076 C CA . ASN A 1 265 ? -21.230 11.544 11.858 1.00 60.38 265 ASN A CA 1
ATOM 2077 C C . ASN A 1 265 ? -21.173 11.716 10.315 1.00 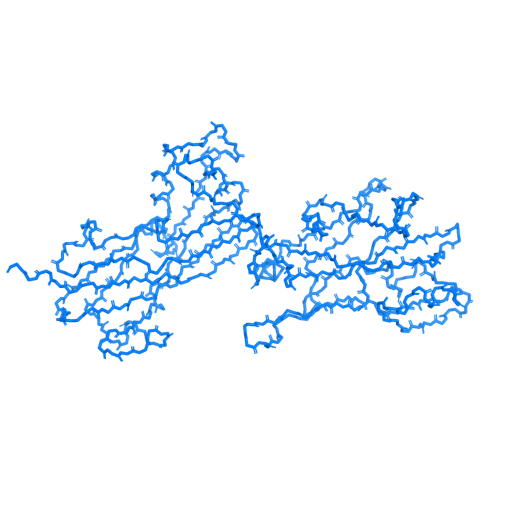60.38 265 ASN A C 1
ATOM 2079 O O . ASN A 1 265 ? -21.211 12.849 9.838 1.00 60.38 265 ASN A O 1
ATOM 2083 N N . ASP A 1 266 ? -21.064 10.636 9.529 1.00 64.56 266 ASP A N 1
ATOM 2084 C CA . ASP A 1 266 ? -21.170 10.663 8.060 1.00 64.56 266 ASP A CA 1
ATOM 2085 C C . ASP A 1 266 ? -22.546 10.144 7.602 1.00 64.56 266 ASP A C 1
ATOM 2087 O O . ASP A 1 266 ? -22.906 8.984 7.806 1.00 64.56 266 ASP A O 1
ATOM 2091 N N . ALA A 1 267 ? -23.335 11.019 6.967 1.00 60.69 267 ALA A N 1
ATOM 2092 C CA . ALA A 1 267 ? -24.720 10.738 6.575 1.00 60.69 267 ALA A CA 1
ATOM 2093 C C . ALA A 1 267 ? -24.860 9.603 5.544 1.00 60.69 267 ALA A C 1
ATOM 2095 O O . ALA A 1 267 ? -25.948 9.051 5.383 1.00 60.69 267 ALA A O 1
ATOM 2096 N N . THR A 1 268 ? -23.785 9.272 4.827 1.00 65.75 268 THR A N 1
ATOM 2097 C CA . THR A 1 268 ? -23.790 8.235 3.786 1.00 65.75 268 THR A CA 1
ATOM 2098 C C . THR A 1 268 ? -23.284 6.891 4.294 1.00 65.75 268 THR A C 1
ATOM 2100 O O . THR A 1 268 ? -23.652 5.849 3.754 1.00 65.75 268 THR A O 1
ATOM 2103 N N . THR A 1 269 ? -22.455 6.904 5.341 1.00 66.62 269 THR A N 1
ATOM 2104 C CA . THR A 1 269 ? -21.821 5.716 5.917 1.00 66.62 269 THR A CA 1
ATOM 2105 C C . THR A 1 269 ? -21.761 5.861 7.444 1.00 66.62 269 THR A C 1
ATOM 2107 O O . THR A 1 269 ? -20.791 6.404 7.967 1.00 66.62 269 THR A O 1
ATOM 2110 N N . PRO A 1 270 ? -22.766 5.354 8.188 1.00 73.31 270 PRO A N 1
ATOM 2111 C CA . PRO A 1 270 ? -22.935 5.640 9.621 1.00 73.31 270 PRO A CA 1
ATOM 2112 C C . PRO A 1 270 ? -21.775 5.157 10.508 1.00 73.31 270 PRO A C 1
ATOM 2114 O O . PRO A 1 270 ? -21.640 5.600 11.643 1.00 73.31 270 PRO A O 1
ATOM 2117 N N . ASN A 1 271 ? -20.902 4.293 9.980 1.00 86.12 271 ASN A N 1
ATOM 2118 C CA . ASN A 1 271 ? -19.704 3.817 10.665 1.00 86.12 271 ASN A CA 1
ATOM 2119 C C . ASN A 1 271 ? -18.404 4.423 10.098 1.00 86.12 271 ASN A C 1
ATOM 2121 O O . ASN A 1 271 ? -17.355 3.774 10.096 1.00 86.12 271 ASN A O 1
ATOM 2125 N N . SER A 1 272 ? -18.453 5.648 9.568 1.00 88.25 272 SER A N 1
ATOM 2126 C CA . SER A 1 272 ? -17.280 6.328 9.014 1.00 88.25 272 SER A CA 1
ATOM 2127 C C . SER A 1 272 ? -17.200 7.806 9.408 1.00 88.25 272 SER A C 1
ATOM 2129 O O . SER A 1 272 ? -18.192 8.424 9.801 1.00 88.25 272 SER A O 1
ATOM 2131 N N . ARG A 1 273 ? -15.988 8.371 9.348 1.00 90.75 273 ARG A N 1
ATOM 2132 C CA . ARG A 1 273 ? -15.756 9.819 9.418 1.00 90.75 273 ARG A CA 1
ATOM 2133 C C . ARG A 1 273 ? -14.803 10.254 8.327 1.00 90.75 273 ARG A C 1
ATOM 2135 O O . ARG A 1 273 ? -13.711 9.701 8.193 1.00 90.75 273 ARG A O 1
ATOM 2142 N N . THR A 1 274 ? -15.201 11.299 7.615 1.00 90.44 274 THR A N 1
ATOM 2143 C CA . THR A 1 274 ? -14.310 12.050 6.736 1.00 90.44 274 THR A CA 1
ATOM 2144 C C . THR A 1 274 ? -13.495 13.044 7.566 1.00 90.44 274 THR A C 1
ATOM 2146 O O . THR A 1 274 ? -14.003 13.702 8.479 1.00 90.44 274 THR A O 1
ATOM 2149 N N . ILE A 1 275 ? -12.211 13.134 7.245 1.00 90.81 275 ILE A N 1
ATOM 2150 C CA . ILE A 1 275 ? -11.227 13.993 7.886 1.00 90.81 275 ILE A CA 1
ATOM 2151 C C . ILE A 1 275 ? -10.824 15.043 6.860 1.00 90.81 275 ILE A C 1
ATOM 2153 O O . ILE A 1 275 ? -10.145 14.756 5.876 1.00 90.81 275 ILE A O 1
ATOM 2157 N N . GLU A 1 276 ? -11.254 16.271 7.105 1.00 90.00 276 GLU A N 1
ATOM 2158 C CA . GLU A 1 276 ? -10.843 17.432 6.326 1.00 90.00 276 GLU A CA 1
ATOM 2159 C C . GLU A 1 276 ? -9.788 18.210 7.108 1.00 90.00 276 GLU A C 1
ATOM 2161 O O . GLU A 1 276 ? -9.798 18.228 8.340 1.00 90.00 276 GLU A O 1
ATOM 2166 N N . TYR A 1 277 ? -8.863 18.860 6.414 1.00 87.12 277 TYR A N 1
ATOM 2167 C CA . TYR A 1 277 ? -7.811 19.647 7.051 1.00 87.12 277 TYR A CA 1
ATOM 2168 C C . TYR A 1 277 ? -8.022 21.125 6.757 1.00 87.12 277 TYR A C 1
ATOM 2170 O O . TYR A 1 277 ? -8.100 21.531 5.602 1.00 87.12 277 TYR A O 1
ATOM 2178 N N . ALA A 1 278 ? -8.099 21.937 7.813 1.00 78.69 278 ALA A N 1
ATOM 2179 C CA . ALA A 1 278 ? -8.245 23.387 7.684 1.00 78.69 278 ALA A CA 1
ATOM 2180 C C . ALA A 1 278 ? -6.942 24.083 7.242 1.00 78.69 278 ALA A C 1
ATOM 2182 O O . ALA A 1 278 ? -6.980 25.197 6.725 1.00 78.69 278 ALA A O 1
ATOM 2183 N N . SER A 1 279 ? -5.791 23.439 7.449 1.00 75.06 279 SER A N 1
ATOM 2184 C CA . SER A 1 279 ? -4.462 23.934 7.088 1.00 75.06 279 SER A CA 1
ATOM 2185 C C . SER A 1 279 ? -3.692 22.882 6.288 1.00 75.06 279 SER A C 1
ATOM 2187 O O . SER A 1 279 ? -3.898 21.678 6.446 1.00 75.06 279 SER A O 1
ATOM 2189 N N . GLY A 1 280 ? -2.802 23.344 5.405 1.00 78.31 280 GLY A N 1
ATOM 2190 C CA . GLY A 1 280 ? -1.932 22.466 4.624 1.00 78.31 280 GLY A CA 1
ATOM 2191 C C . GLY A 1 280 ? -0.915 21.702 5.481 1.00 78.31 280 GLY A C 1
ATOM 2192 O O . GLY A 1 280 ? -0.793 21.900 6.693 1.00 78.31 280 GLY A O 1
ATOM 2193 N N . ALA A 1 281 ? -0.151 20.835 4.820 1.00 83.44 281 ALA A N 1
ATOM 2194 C CA . ALA A 1 281 ? 0.881 19.990 5.412 1.00 83.44 281 ALA A CA 1
ATOM 2195 C C . ALA A 1 281 ? 2.167 20.764 5.777 1.00 83.44 281 ALA A C 1
ATOM 2197 O O . ALA A 1 281 ? 3.237 20.499 5.233 1.00 83.44 281 ALA A O 1
ATOM 2198 N N . ASP A 1 282 ? 2.054 21.737 6.679 1.00 86.94 282 ASP A N 1
ATOM 2199 C CA . ASP A 1 282 ? 3.166 22.570 7.144 1.00 86.94 282 ASP A CA 1
ATOM 2200 C C . ASP A 1 282 ? 3.429 22.325 8.640 1.00 86.94 282 ASP A C 1
ATOM 2202 O O . ASP A 1 282 ? 2.558 22.642 9.456 1.00 86.94 282 ASP A O 1
ATOM 2206 N N . PRO A 1 283 ? 4.616 21.817 9.027 1.00 85.88 283 PRO A N 1
ATOM 2207 C CA . PRO A 1 283 ? 4.982 21.608 10.426 1.00 85.88 283 PRO A CA 1
ATOM 2208 C C . PRO A 1 283 ? 4.750 22.826 11.332 1.00 85.88 283 PRO A C 1
ATOM 2210 O O . PRO A 1 283 ? 4.444 22.650 12.506 1.00 85.88 283 PRO A O 1
ATOM 2213 N N . ALA A 1 284 ? 4.868 24.055 10.816 1.00 88.00 284 ALA A N 1
ATOM 2214 C CA . ALA A 1 284 ? 4.673 25.272 11.606 1.00 88.00 284 ALA A CA 1
ATOM 2215 C C . ALA A 1 284 ? 3.222 25.459 12.092 1.00 88.00 284 ALA A C 1
ATOM 2217 O O . ALA A 1 284 ? 2.988 26.141 13.090 1.00 88.00 284 ALA A O 1
ATOM 2218 N N . ASN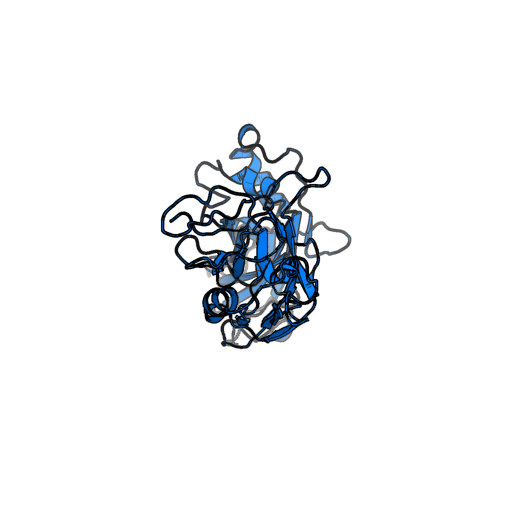 A 1 285 ? 2.252 24.836 11.414 1.00 86.25 285 ASN A N 1
ATOM 2219 C CA . ASN A 1 285 ? 0.821 24.970 11.700 1.00 86.25 285 ASN A CA 1
ATOM 2220 C C . ASN A 1 285 ? 0.258 23.837 12.572 1.00 86.25 285 ASN A C 1
ATOM 2222 O O . ASN A 1 285 ? -0.940 23.833 12.865 1.00 86.25 285 ASN A O 1
ATOM 2226 N N . TRP A 1 286 ? 1.097 22.876 12.968 1.00 91.19 286 TRP A N 1
ATOM 2227 C CA . TRP A 1 286 ? 0.683 21.675 13.687 1.00 91.19 286 TRP A CA 1
ATOM 2228 C C . TRP A 1 286 ? 1.466 21.517 14.991 1.00 91.19 286 TRP A C 1
ATOM 2230 O O . TRP A 1 286 ? 2.691 21.445 15.000 1.00 91.19 286 TRP A O 1
ATOM 2240 N N . ASN A 1 287 ? 0.745 21.452 16.106 1.00 89.88 287 ASN A N 1
ATOM 2241 C CA . ASN A 1 287 ? 1.282 21.263 17.450 1.00 89.88 287 ASN A CA 1
ATOM 2242 C C . ASN A 1 287 ? 0.289 20.471 18.321 1.00 89.88 287 ASN A C 1
ATOM 2244 O O . ASN A 1 287 ? -0.756 20.033 17.842 1.00 89.88 287 ASN A O 1
ATOM 2248 N N . ALA A 1 288 ? 0.590 20.311 19.612 1.00 93.50 288 ALA A N 1
ATOM 2249 C CA . ALA A 1 288 ? -0.249 19.572 20.561 1.00 93.50 288 ALA A CA 1
ATOM 2250 C C . ALA A 1 288 ? -1.735 19.995 20.557 1.00 93.50 288 ALA A C 1
ATOM 2252 O O . ALA A 1 288 ? -2.612 19.157 20.745 1.00 93.50 288 ALA A O 1
ATOM 2253 N N . SER A 1 289 ? -2.040 21.265 20.272 1.00 92.56 289 SER A N 1
ATOM 2254 C CA . SER A 1 289 ? -3.418 21.783 20.223 1.00 92.56 289 SER A CA 1
ATOM 2255 C C . SER A 1 289 ? -4.242 21.215 19.061 1.00 92.56 289 SER A C 1
ATOM 2257 O O . SER A 1 289 ? -5.467 21.278 19.090 1.00 92.56 289 SER A O 1
ATOM 2259 N N . ASN A 1 290 ? -3.593 20.652 18.038 1.00 92.94 290 ASN A N 1
ATOM 2260 C CA . ASN A 1 290 ? -4.256 19.982 16.920 1.00 92.94 290 ASN A CA 1
ATOM 2261 C C . ASN A 1 290 ? -4.613 18.522 17.240 1.00 92.94 290 ASN A C 1
ATOM 2263 O O . ASN A 1 290 ? -5.407 17.924 16.516 1.00 92.94 290 ASN A O 1
ATOM 2267 N N . TYR A 1 291 ? -4.053 17.932 18.302 1.00 93.62 291 TYR A N 1
ATOM 2268 C CA . TYR A 1 291 ? -4.332 16.538 18.650 1.00 93.62 291 TYR A CA 1
ATOM 2269 C C . TYR A 1 291 ? -5.808 16.294 19.010 1.00 93.62 291 TYR A C 1
ATOM 2271 O O . TYR A 1 291 ? -6.398 15.392 18.417 1.00 93.62 291 TYR A O 1
ATOM 2279 N N . PRO A 1 292 ? -6.466 17.115 19.860 1.00 93.44 292 PRO A N 1
ATOM 2280 C CA . PRO A 1 292 ? -7.888 16.935 20.163 1.00 93.44 292 PRO A CA 1
ATOM 2281 C C . PRO A 1 292 ? -8.787 16.997 18.922 1.00 93.44 292 PRO A C 1
ATOM 2283 O O . PRO A 1 292 ? -9.753 16.246 18.825 1.00 93.44 292 PRO A O 1
ATOM 2286 N N . TYR A 1 293 ? -8.439 17.842 17.944 1.00 91.44 293 TYR A N 1
ATOM 2287 C CA . TYR A 1 293 ? -9.134 17.889 16.657 1.00 91.44 293 TYR A CA 1
ATOM 2288 C C . TYR A 1 293 ? -9.043 16.548 15.920 1.00 91.44 293 TYR A C 1
ATOM 2290 O O . TYR A 1 293 ? -10.050 16.035 15.439 1.00 91.44 293 TYR A O 1
ATOM 2298 N N . LEU A 1 294 ? -7.847 15.954 15.851 1.00 93.00 294 LEU A N 1
ATOM 2299 C CA . LEU A 1 294 ? -7.662 14.647 15.222 1.00 93.00 294 LEU A CA 1
ATOM 2300 C C . LEU A 1 294 ? -8.426 13.554 15.974 1.00 93.00 294 LEU A C 1
ATOM 2302 O O . LEU A 1 294 ? -9.111 12.770 15.328 1.00 93.00 294 LEU A O 1
ATOM 2306 N N . VAL A 1 295 ? -8.370 13.530 17.309 1.00 92.88 295 VAL A N 1
ATOM 2307 C CA . VAL A 1 295 ? -9.144 12.584 18.133 1.00 92.88 295 VAL A CA 1
ATOM 2308 C C . VAL A 1 295 ? -10.633 12.669 17.795 1.00 92.88 295 VAL A C 1
ATOM 2310 O O . VAL A 1 295 ? -11.255 11.653 17.489 1.00 92.88 295 VAL A O 1
ATOM 2313 N N . GLU A 1 296 ? -11.190 13.882 17.743 1.00 90.56 296 GLU A N 1
ATOM 2314 C CA . GLU A 1 296 ? -12.587 14.094 17.359 1.00 90.56 296 GLU A CA 1
ATOM 2315 C C . GLU A 1 296 ? -12.869 13.549 15.949 1.00 90.56 296 GLU A C 1
ATOM 2317 O O . GLU A 1 296 ? -13.842 12.821 15.743 1.00 90.56 296 GLU A O 1
ATOM 2322 N N . LYS A 1 297 ? -12.024 13.871 14.960 1.00 90.94 297 LYS A N 1
ATOM 2323 C CA . LYS A 1 297 ? -12.217 13.451 13.561 1.00 90.94 297 LYS A CA 1
ATOM 2324 C C . LYS A 1 297 ? -12.032 11.954 13.331 1.00 90.94 297 LYS A C 1
ATOM 2326 O O . LYS A 1 297 ? -12.701 11.409 12.460 1.00 90.94 297 LYS A O 1
ATOM 2331 N N . PHE A 1 298 ? -11.190 11.291 14.114 1.00 92.50 298 PHE A N 1
ATOM 2332 C CA . PHE A 1 298 ? -11.059 9.836 14.102 1.00 92.50 298 PHE A CA 1
ATOM 2333 C C . PHE A 1 298 ? -12.235 9.136 14.797 1.00 92.50 298 PHE A C 1
ATOM 2335 O O . PHE A 1 298 ? -12.562 7.999 14.461 1.00 92.50 298 PHE A O 1
ATOM 2342 N N . GLY A 1 299 ? -12.906 9.826 15.719 1.00 92.00 299 GLY A N 1
ATOM 2343 C CA . GLY A 1 299 ? -14.075 9.312 16.418 1.00 92.00 299 GLY A CA 1
ATOM 2344 C C . GLY A 1 299 ? -13.734 8.252 17.465 1.00 92.00 299 GLY A C 1
ATOM 2345 O O . GLY A 1 299 ? -12.570 7.922 17.717 1.00 92.00 299 GLY A O 1
ATOM 2346 N N . ALA A 1 300 ? -14.786 7.719 18.078 1.00 92.00 300 ALA A N 1
ATOM 2347 C CA . ALA A 1 300 ? -14.691 6.774 19.179 1.00 92.00 300 ALA A CA 1
ATOM 2348 C C . ALA A 1 300 ? -15.693 5.627 19.030 1.00 92.00 300 ALA A C 1
ATOM 2350 O O . ALA A 1 300 ? -16.763 5.793 18.432 1.00 92.00 300 ALA A O 1
ATOM 2351 N N . ILE A 1 301 ? -15.321 4.474 19.583 1.00 92.38 301 ILE A N 1
ATOM 2352 C CA . ILE A 1 301 ? -16.171 3.296 19.741 1.00 92.38 301 ILE A CA 1
ATOM 2353 C C . ILE A 1 301 ? -16.694 3.281 21.172 1.00 92.38 301 ILE A C 1
ATOM 2355 O O . ILE A 1 301 ? -15.913 3.384 22.116 1.00 92.38 301 ILE A O 1
ATOM 2359 N N . HIS A 1 302 ? -18.001 3.100 21.306 1.00 91.12 302 HIS A N 1
ATOM 2360 C CA . HIS A 1 302 ? -18.703 2.973 22.574 1.00 91.12 302 HIS A CA 1
ATOM 2361 C C . HIS A 1 302 ? -19.203 1.547 22.759 1.00 91.12 302 HIS A C 1
ATOM 2363 O O . HIS A 1 302 ? -19.742 0.947 21.824 1.00 91.12 302 HIS A O 1
ATOM 2369 N N . TYR A 1 303 ? -19.055 1.033 23.973 1.00 91.00 303 TYR A N 1
ATOM 2370 C CA . TYR A 1 303 ? -19.533 -0.275 24.394 1.00 91.00 303 TYR A CA 1
ATOM 2371 C C . TYR A 1 303 ? -20.796 -0.150 25.242 1.00 91.00 303 TYR A C 1
ATOM 2373 O O . TYR A 1 303 ? -20.855 0.654 26.169 1.00 91.00 303 TYR A O 1
ATOM 2381 N N . VAL A 1 304 ? -21.802 -0.977 24.946 1.00 87.69 304 VAL A N 1
ATOM 2382 C CA . VAL A 1 304 ? -23.037 -1.050 25.732 1.00 87.69 304 VAL A CA 1
ATOM 2383 C C . VAL A 1 304 ? -23.433 -2.498 25.964 1.00 87.69 304 VAL A C 1
ATOM 2385 O O . VAL A 1 304 ? -23.604 -3.272 25.019 1.00 87.69 304 VAL A O 1
ATOM 2388 N N . ASN A 1 305 ? -23.666 -2.839 27.229 1.00 84.50 305 ASN A N 1
ATOM 2389 C CA . ASN A 1 305 ? -24.212 -4.125 27.628 1.00 84.50 305 ASN A CA 1
ATOM 2390 C C . ASN A 1 305 ? -25.666 -3.996 28.106 1.00 84.50 305 ASN A C 1
ATOM 2392 O O . ASN A 1 305 ? -25.951 -3.495 29.190 1.00 84.50 305 ASN A O 1
ATOM 2396 N N . ASN A 1 306 ? -26.600 -4.534 27.324 1.00 82.12 306 ASN A N 1
ATOM 2397 C CA . ASN A 1 306 ? -28.033 -4.551 27.618 1.00 82.12 306 ASN A CA 1
ATOM 2398 C C . ASN A 1 306 ? -28.438 -5.797 28.434 1.00 82.12 306 ASN A C 1
ATOM 2400 O O . ASN A 1 306 ? -29.337 -6.554 28.053 1.00 82.12 306 ASN A O 1
ATOM 2404 N N . GLY A 1 307 ? -27.752 -6.044 29.555 1.00 73.38 307 GLY A N 1
ATOM 2405 C CA . GLY A 1 307 ? -28.089 -7.121 30.496 1.00 73.38 307 GLY A CA 1
ATOM 2406 C C . GLY A 1 307 ? -27.608 -8.520 30.081 1.00 73.38 307 GLY A C 1
ATOM 2407 O O . GLY A 1 307 ? -28.289 -9.527 30.330 1.00 73.38 307 GLY A O 1
ATOM 2408 N N . ALA A 1 308 ? -26.467 -8.610 29.397 1.00 74.75 308 ALA A N 1
ATOM 2409 C CA . ALA A 1 308 ? -25.666 -9.826 29.325 1.00 74.75 308 ALA A CA 1
ATOM 2410 C C . ALA A 1 308 ? -24.912 -10.014 30.646 1.00 74.75 308 ALA A C 1
ATOM 2412 O O . ALA A 1 308 ? -24.391 -9.058 31.211 1.00 74.75 308 ALA A O 1
ATOM 2413 N N . ASN A 1 309 ? -24.841 -11.249 31.139 1.00 72.44 309 ASN A N 1
ATOM 2414 C CA . ASN A 1 309 ? -24.035 -11.553 32.315 1.00 72.44 309 ASN A CA 1
ATOM 2415 C C . ASN A 1 309 ? -22.584 -11.795 31.879 1.00 72.44 309 ASN A C 1
ATOM 2417 O O . ASN A 1 309 ? -22.257 -12.887 31.409 1.00 72.44 309 ASN A O 1
ATOM 2421 N N . VAL A 1 310 ? -21.734 -10.776 32.010 1.00 78.75 310 VAL A N 1
ATOM 2422 C CA . VAL A 1 310 ? -20.297 -10.867 31.729 1.00 78.75 310 VAL A CA 1
ATOM 2423 C C . VAL A 1 310 ? -19.577 -11.223 33.028 1.00 78.75 310 VAL A C 1
ATOM 2425 O O . VAL A 1 310 ? -19.166 -10.367 33.803 1.00 78.75 310 VAL A O 1
ATOM 2428 N N . SER A 1 311 ? -19.452 -12.524 33.292 1.00 77.69 311 SER A N 1
ATOM 2429 C CA . SER A 1 311 ? -18.775 -13.036 34.496 1.00 77.69 311 SER A CA 1
ATOM 2430 C C . SER A 1 311 ? -17.280 -13.306 34.294 1.00 77.69 311 SER A C 1
ATOM 2432 O O . SER A 1 311 ? -16.547 -13.496 35.265 1.00 77.69 311 SER A O 1
ATOM 2434 N N . LYS A 1 312 ? -16.821 -13.321 33.038 1.00 86.50 312 LYS A N 1
ATOM 2435 C CA . LYS A 1 312 ? -15.422 -13.498 32.640 1.00 86.50 312 LYS A CA 1
ATOM 2436 C C . LYS A 1 312 ? -15.038 -12.423 31.628 1.00 86.50 312 LYS A C 1
ATOM 2438 O O . LYS A 1 312 ? -15.878 -11.974 30.853 1.00 86.50 312 LYS A O 1
ATOM 2443 N N . GLN A 1 313 ? -13.759 -12.062 31.631 1.00 92.38 313 GLN A N 1
ATOM 2444 C CA . GLN A 1 313 ? -13.169 -11.213 30.602 1.00 92.38 313 GLN A CA 1
ATOM 2445 C C . GLN A 1 313 ? -13.277 -11.885 29.227 1.00 92.38 313 GLN A C 1
ATOM 2447 O O . GLN A 1 313 ? -13.120 -13.103 29.121 1.00 92.38 313 GLN A O 1
ATOM 2452 N N . PHE A 1 314 ? -13.515 -11.083 28.195 1.00 93.75 314 PHE A N 1
ATOM 2453 C CA . PHE A 1 314 ? -13.499 -11.509 26.797 1.00 93.75 314 PHE A CA 1
ATOM 2454 C C . PHE A 1 314 ? -12.901 -10.403 25.919 1.00 93.75 314 PHE A C 1
ATOM 2456 O O . PHE A 1 314 ? -12.651 -9.290 26.382 1.00 93.75 314 PHE A O 1
ATOM 2463 N N . LYS A 1 315 ? -12.647 -10.700 24.651 1.00 95.12 315 LYS A N 1
ATOM 2464 C CA . LYS A 1 315 ? -12.078 -9.803 23.655 1.00 95.12 315 LYS A CA 1
ATOM 2465 C C . LYS A 1 315 ? -13.035 -9.578 22.501 1.00 95.12 315 LYS A C 1
ATOM 2467 O O . LYS A 1 315 ? -13.804 -10.452 22.093 1.00 95.12 315 LYS A O 1
ATOM 2472 N N . LEU A 1 316 ? -12.928 -8.379 21.959 1.00 96.06 316 LEU A N 1
ATOM 2473 C CA . LEU A 1 316 ? -13.543 -7.931 20.728 1.00 96.06 316 LEU A CA 1
ATOM 2474 C C . LEU A 1 316 ? -12.425 -7.581 19.757 1.00 96.06 316 LEU A C 1
ATOM 2476 O O . LEU A 1 316 ? -11.473 -6.900 20.128 1.00 96.06 316 LEU A O 1
ATOM 2480 N N . ARG A 1 317 ? -12.550 -8.030 18.516 1.00 96.44 317 ARG A N 1
ATOM 2481 C CA . ARG A 1 317 ? -11.626 -7.705 17.437 1.00 96.44 317 ARG A CA 1
ATOM 2482 C C . ARG A 1 317 ? -12.384 -6.945 16.367 1.00 96.44 317 ARG A C 1
ATOM 2484 O O . ARG A 1 317 ? -13.272 -7.496 15.719 1.00 96.44 317 ARG A O 1
ATOM 2491 N N . ILE A 1 318 ? -12.039 -5.675 16.205 1.00 96.00 318 ILE A N 1
ATOM 2492 C CA . ILE A 1 318 ? -12.785 -4.731 15.373 1.00 96.00 318 ILE A CA 1
ATOM 2493 C C . ILE A 1 318 ? -11.942 -4.373 14.146 1.00 96.00 318 ILE A C 1
ATOM 2495 O O . ILE A 1 318 ? -10.843 -3.834 14.306 1.00 96.00 318 ILE A O 1
ATOM 2499 N N . PRO A 1 319 ? -12.408 -4.658 12.918 1.00 96.25 319 PRO A N 1
ATOM 2500 C CA . PRO A 1 319 ? -11.746 -4.179 11.715 1.00 96.25 319 PRO A CA 1
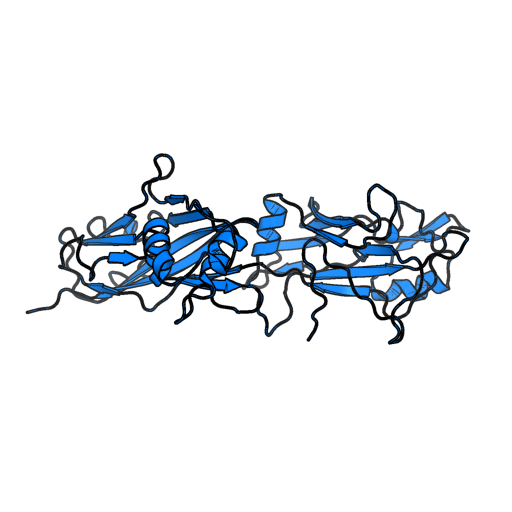ATOM 2501 C C . PRO A 1 319 ? -11.911 -2.659 11.567 1.00 96.25 319 PRO A C 1
ATOM 2503 O O . PRO A 1 319 ? -13.012 -2.116 11.645 1.00 96.25 319 PRO A O 1
ATOM 2506 N N . VAL A 1 320 ? -10.802 -1.970 11.321 1.00 95.94 320 VAL A N 1
ATOM 2507 C CA . VAL A 1 320 ? -10.733 -0.528 11.085 1.00 95.94 320 VAL A CA 1
ATOM 2508 C C . VAL A 1 320 ? -10.009 -0.291 9.769 1.00 95.94 320 VAL A C 1
ATOM 2510 O O . VAL A 1 320 ? -8.937 -0.842 9.522 1.00 95.94 320 VAL A O 1
ATOM 2513 N N . LYS A 1 321 ? -10.591 0.551 8.922 1.00 95.44 321 LYS A N 1
ATOM 2514 C CA . LYS A 1 321 ? -10.028 0.959 7.640 1.00 95.44 321 LYS A CA 1
ATOM 2515 C C . LYS A 1 321 ? -9.677 2.437 7.661 1.00 95.44 321 LYS A C 1
ATOM 2517 O O . LYS A 1 321 ? -10.476 3.261 8.099 1.00 95.44 321 LYS A O 1
ATOM 2522 N N . ILE A 1 322 ? -8.509 2.764 7.125 1.00 95.69 322 ILE A N 1
ATOM 2523 C CA . ILE A 1 322 ? -8.077 4.134 6.869 1.00 95.69 322 ILE A CA 1
ATOM 2524 C C . ILE A 1 322 ? -7.932 4.337 5.367 1.00 95.69 322 ILE A C 1
ATOM 2526 O O . ILE A 1 322 ? -7.306 3.518 4.696 1.00 95.69 322 ILE A O 1
ATOM 2530 N N . SER A 1 323 ? -8.477 5.439 4.854 1.00 95.25 323 SER A N 1
ATOM 2531 C CA . SER A 1 323 ? -8.246 5.908 3.485 1.00 95.25 323 SER A CA 1
ATOM 2532 C C . SER A 1 323 ? -7.312 7.121 3.506 1.00 95.25 323 SER A C 1
ATOM 2534 O O . SER A 1 323 ? -7.425 8.002 4.364 1.00 95.25 323 SER A O 1
ATOM 2536 N N . TYR A 1 324 ? -6.379 7.168 2.561 1.00 95.50 324 TYR A N 1
ATOM 2537 C CA . TYR A 1 324 ? -5.397 8.240 2.409 1.00 95.50 324 TYR A CA 1
ATOM 2538 C C . TYR A 1 324 ? -5.054 8.457 0.926 1.00 95.50 324 TYR A C 1
ATOM 2540 O O . TYR A 1 324 ? -5.604 7.772 0.063 1.00 95.50 324 TYR A O 1
ATOM 2548 N N . THR A 1 325 ? -4.164 9.403 0.604 1.00 92.38 325 THR A N 1
ATOM 2549 C CA . THR A 1 325 ? -3.859 9.778 -0.793 1.00 92.38 325 THR A CA 1
ATOM 2550 C C . THR A 1 325 ? -3.466 8.591 -1.675 1.00 92.38 325 THR A C 1
ATOM 2552 O O . THR A 1 325 ? -3.849 8.551 -2.841 1.00 92.38 325 THR A O 1
ATOM 2555 N N . TRP A 1 326 ? -2.740 7.609 -1.129 1.00 92.25 326 TRP A N 1
ATOM 2556 C CA . TRP A 1 326 ? -2.261 6.453 -1.891 1.00 92.25 326 TRP A CA 1
ATOM 2557 C C . TRP A 1 326 ? -3.021 5.160 -1.583 1.00 92.25 326 TRP A C 1
ATOM 2559 O O . TRP A 1 326 ? -2.456 4.084 -1.744 1.00 92.25 326 TRP A O 1
ATOM 2569 N N . GLY A 1 327 ? -4.286 5.230 -1.158 1.00 93.38 327 GLY A N 1
ATOM 2570 C CA . GLY A 1 327 ? -5.178 4.066 -1.110 1.00 93.38 327 GLY A CA 1
ATOM 2571 C C . GLY A 1 327 ? -5.836 3.832 0.242 1.00 93.38 327 GLY A C 1
ATOM 2572 O O . GLY A 1 327 ? -6.140 4.770 0.978 1.00 93.38 327 GLY A O 1
ATOM 2573 N N . GLU A 1 328 ? -6.093 2.563 0.557 1.00 95.00 328 GLU A N 1
ATOM 2574 C CA . GLU A 1 328 ? -6.754 2.148 1.793 1.00 95.00 328 GLU A CA 1
ATOM 2575 C C . GLU A 1 328 ? -5.931 1.076 2.516 1.00 95.00 328 GLU A C 1
ATOM 2577 O O . GLU A 1 328 ? -5.307 0.224 1.885 1.00 95.00 328 GLU A O 1
ATOM 2582 N N . ILE A 1 329 ? -5.934 1.115 3.849 1.00 95.38 329 ILE A N 1
ATOM 2583 C CA . ILE A 1 329 ? -5.290 0.114 4.706 1.00 95.38 329 ILE A CA 1
ATOM 2584 C C . ILE A 1 329 ? -6.316 -0.356 5.731 1.00 95.38 329 ILE A C 1
ATOM 2586 O O . ILE A 1 329 ? -6.934 0.462 6.412 1.00 95.38 329 ILE A O 1
ATOM 2590 N N . VAL A 1 330 ? -6.479 -1.672 5.857 1.00 94.19 330 VAL A N 1
ATOM 2591 C CA . VAL A 1 330 ? -7.342 -2.300 6.863 1.00 94.19 330 VAL A CA 1
ATOM 2592 C C . VAL A 1 330 ? -6.466 -2.942 7.932 1.00 94.19 330 VAL A C 1
ATOM 2594 O O . VAL A 1 330 ? -5.519 -3.660 7.615 1.00 94.19 330 VAL A O 1
ATOM 2597 N N . GLN A 1 331 ? -6.789 -2.695 9.195 1.00 94.06 331 GLN A N 1
ATOM 2598 C CA . GLN A 1 331 ? -6.207 -3.374 10.349 1.00 94.06 331 GLN A CA 1
ATOM 2599 C C . GLN A 1 331 ? -7.291 -3.793 11.323 1.00 94.06 331 GLN A C 1
ATOM 2601 O O . GLN A 1 331 ? -8.456 -3.444 11.164 1.00 94.06 331 GLN A O 1
ATOM 2606 N N . LYS A 1 332 ? -6.901 -4.556 12.337 1.00 94.31 332 LYS A N 1
ATOM 2607 C CA . LYS A 1 332 ? -7.788 -4.957 13.421 1.00 94.31 332 LYS A CA 1
ATOM 2608 C C . LYS A 1 332 ? -7.277 -4.355 14.723 1.00 94.31 332 LYS A C 1
ATOM 2610 O O . LYS A 1 332 ? -6.074 -4.387 14.966 1.00 94.31 332 LYS A O 1
ATOM 2615 N N . ILE A 1 333 ? -8.183 -3.809 15.524 1.00 95.25 333 ILE A N 1
ATOM 2616 C CA . ILE A 1 333 ? -7.916 -3.432 16.915 1.00 95.25 333 ILE A CA 1
ATOM 2617 C C . ILE A 1 333 ? -8.508 -4.506 17.821 1.00 95.25 333 ILE A C 1
ATOM 2619 O O . ILE A 1 333 ? -9.647 -4.930 17.607 1.00 95.25 333 ILE A O 1
ATOM 2623 N N . ASP A 1 334 ? -7.747 -4.934 18.823 1.00 95.19 334 ASP A N 1
ATOM 2624 C CA . ASP A 1 334 ? -8.251 -5.834 19.853 1.00 95.19 334 ASP A CA 1
ATOM 2625 C C . ASP A 1 334 ? -8.584 -5.010 21.101 1.00 95.19 334 ASP A C 1
ATOM 2627 O O . ASP A 1 334 ? -7.789 -4.190 21.572 1.00 95.19 334 ASP A O 1
ATOM 2631 N N . ILE A 1 335 ? -9.785 -5.224 21.629 1.00 94.38 335 ILE A N 1
ATOM 2632 C CA . ILE A 1 335 ? -10.292 -4.574 22.831 1.00 94.38 335 ILE A CA 1
ATOM 2633 C C . ILE A 1 335 ? -10.686 -5.651 23.827 1.00 94.38 335 ILE A C 1
ATOM 2635 O O . ILE A 1 335 ? -11.445 -6.564 23.511 1.00 94.38 335 ILE A O 1
ATOM 2639 N N . THR A 1 336 ? -10.187 -5.530 25.047 1.00 94.38 336 THR A N 1
ATOM 2640 C CA . THR A 1 336 ? -10.497 -6.448 26.136 1.00 94.38 336 THR A CA 1
ATOM 2641 C C . THR A 1 336 ? -11.632 -5.889 26.990 1.00 94.38 336 THR A C 1
ATOM 2643 O O . THR A 1 336 ? -11.515 -4.802 27.543 1.00 94.38 336 THR A O 1
ATOM 2646 N N . VAL A 1 337 ? -12.727 -6.627 27.129 1.00 91.94 337 VAL A N 1
ATOM 2647 C CA . VAL A 1 337 ? -13.868 -6.250 27.969 1.00 91.94 337 VAL A CA 1
ATOM 2648 C C . VAL A 1 337 ? -13.705 -6.891 29.341 1.00 91.94 337 VAL A C 1
ATOM 2650 O O . VAL A 1 337 ? -13.763 -8.115 29.483 1.00 91.94 337 VAL A O 1
ATOM 2653 N N . ASN A 1 338 ? -13.475 -6.063 30.356 1.00 90.06 338 ASN A N 1
ATOM 2654 C CA . ASN A 1 338 ? -13.382 -6.494 31.745 1.00 90.06 338 ASN A CA 1
ATOM 2655 C C . ASN A 1 338 ? -14.787 -6.630 32.352 1.00 90.06 338 ASN A C 1
ATOM 2657 O O . ASN A 1 338 ? -15.638 -5.790 32.069 1.00 90.06 338 ASN A O 1
ATOM 2661 N N . PRO A 1 339 ? -15.042 -7.646 33.194 1.00 84.19 339 PRO A N 1
ATOM 2662 C CA . PRO A 1 339 ? -16.330 -7.799 33.867 1.00 84.19 339 PRO A CA 1
ATOM 2663 C C . PRO A 1 339 ? -16.600 -6.634 34.828 1.00 84.19 339 PRO A C 1
ATOM 2665 O O . PRO A 1 339 ? -15.670 -5.944 35.257 1.00 84.19 339 PRO A O 1
ATOM 2668 N N . THR A 1 340 ? -17.865 -6.457 35.212 1.00 71.88 340 THR A N 1
ATOM 2669 C CA . THR A 1 340 ? -18.274 -5.416 36.161 1.00 71.88 340 THR A CA 1
ATOM 2670 C C . THR A 1 340 ? -17.484 -5.503 37.457 1.00 71.88 340 THR A C 1
ATOM 2672 O O . THR A 1 340 ? -17.359 -6.579 38.053 1.00 71.88 340 THR A O 1
ATOM 2675 N N . LYS A 1 341 ? -16.958 -4.359 37.913 1.00 63.16 341 LYS A N 1
ATOM 2676 C CA . LYS A 1 341 ? -16.322 -4.254 39.229 1.00 63.16 341 LYS A CA 1
ATOM 2677 C C . LYS A 1 341 ? -17.364 -4.644 40.280 1.00 63.16 341 LYS A C 1
ATOM 2679 O O . LYS A 1 341 ? -18.351 -3.940 40.474 1.00 63.16 341 LYS A O 1
ATOM 2684 N N . GLN A 1 342 ? -17.171 -5.785 40.941 1.00 49.62 342 GLN A N 1
ATOM 2685 C CA . GLN A 1 342 ? -17.909 -6.073 42.167 1.00 49.62 342 GLN A CA 1
ATOM 2686 C C . GLN A 1 342 ? -17.447 -5.052 43.211 1.00 49.62 342 GLN A C 1
ATOM 2688 O O . GLN A 1 342 ? -16.278 -5.073 43.597 1.00 49.62 342 GLN A O 1
ATOM 2693 N N . ASN A 1 343 ? -18.338 -4.132 43.590 1.00 39.69 343 ASN A N 1
ATOM 2694 C CA . ASN A 1 343 ? -18.133 -3.237 44.732 1.00 39.69 343 ASN A CA 1
ATOM 2695 C C . ASN A 1 343 ? -18.187 -4.004 46.051 1.00 39.69 343 ASN A C 1
ATOM 2697 O O . ASN A 1 343 ? -19.087 -4.869 46.187 1.00 39.69 343 ASN A O 1
#

Radius of gyration: 25.97 Å; chains: 1; bounding box: 60×45×84 Å

Foldseek 3Di:
DPALAADFLDARFDDFPNDGDDAQKA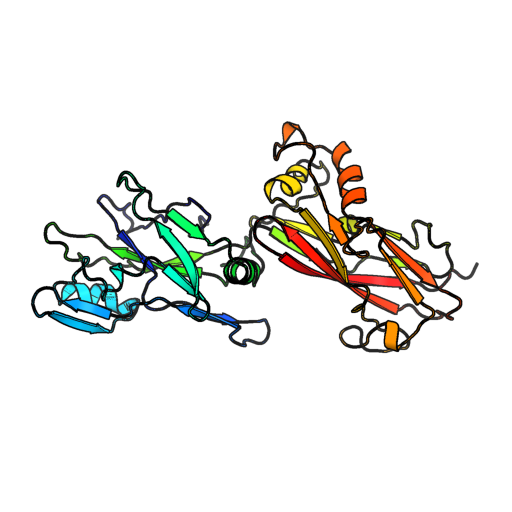KAFAQAWDFDADPVRHTPWDKGFDAQWFAAPPPRDIGGDDPVCPLVVLVVGQGACPDCNHRSVHQFIDIVRHTFKGFDQADPVRDGRGHMGGDPDQVNLCLLQVDAQDLVDAASAWTWMFMFHADPVNGTDRTPPRTDIYGRHNFKDKEFAQPAEAEPPDDQPDPNFKDQRVVGMWMAGSNRHTCQDPWNLNVLVCQVQAFWKKFWDQQAKAKCPPNDDRVPHRPVVVDPQKDKAWPAPDPVHRRMFTDDDPDHSDSVVTTPVCVVVVSVRSTMMTIGGNDDQCPDKMKIWIWMWIATPSGIDIYIYIYIYHYHPDD

Sequence (343 aa):
TPINQVWDGNLPVFAVNDAPVTGKYYYYFAPEQTELKDSEGTVVYTLSVKNKTIKDKASGQVHDVTNAGITDLESKIMADMGSKRSIYANDELLANGVAIAKIVNYDAEGKDVHSIEFYNTPLALEVLNFTASNPKEESKLFANIGVALSDKCGVAVPLADQVNKYYFLRPINFEGSNENTFVDGDDATDAETTINILDAVKFTDWRGRAFVTEDYKNLWYFAYYGVNRVTVDLDNVTTDLNEHELANTKLSEVTSKVNLYFNGNDATTPNSRTIEYASGADPANWNASNYPYLVEKFGAIHYVNNGANVSKQFKLRIPVKISYTWGEIVQKIDITVNPTKQN

pLDDT: mean 87.87, std 11.69, range [39.69, 98.44]